Protein AF-A0A061H7A9-F1 (afdb_monomer_lite)

Radius of gyration: 24.76 Å; chains: 1; bounding box: 58×47×82 Å

Structure (mmCIF, N/CA/C/O backbone):
data_AF-A0A061H7A9-F1
#
_entry.id   AF-A0A061H7A9-F1
#
loop_
_atom_site.group_PDB
_atom_site.id
_atom_site.type_symbol
_atom_site.label_atom_id
_atom_site.label_alt_id
_atom_site.label_comp_id
_atom_site.label_asym_id
_atom_site.label_entity_id
_atom_site.label_seq_id
_atom_site.pdbx_PDB_ins_code
_atom_site.Cartn_x
_atom_site.Cartn_y
_atom_site.Cartn_z
_atom_site.occupancy
_atom_site.B_iso_or_equiv
_atom_site.auth_seq_id
_atom_site.auth_comp_id
_atom_site.auth_asym_id
_atom_site.auth_atom_id
_atom_site.pdbx_PDB_model_num
ATOM 1 N N . MET A 1 1 ? -7.014 32.266 -21.794 1.00 81.50 1 MET A N 1
ATOM 2 C CA . MET A 1 1 ? -6.934 32.954 -20.486 1.00 81.50 1 MET A CA 1
ATOM 3 C C . MET A 1 1 ? -8.207 32.748 -19.659 1.00 81.50 1 MET A C 1
ATOM 5 O O . MET A 1 1 ? -8.118 32.134 -18.607 1.00 81.50 1 MET A O 1
ATOM 9 N N . LEU A 1 2 ? -9.396 33.147 -20.135 1.00 84.12 2 LEU A N 1
ATOM 10 C CA . LEU A 1 2 ? -10.667 32.868 -19.431 1.00 84.12 2 LEU A CA 1
ATOM 11 C C . LEU A 1 2 ? -10.989 31.366 -19.319 1.00 84.12 2 LEU A C 1
ATOM 13 O O . LEU A 1 2 ? -11.301 30.883 -18.237 1.00 84.12 2 LEU A O 1
ATOM 17 N N . LEU A 1 3 ? -10.835 30.605 -20.409 1.00 80.75 3 LEU A N 1
ATOM 18 C CA . LEU A 1 3 ? -11.118 29.162 -20.416 1.00 80.75 3 LEU A CA 1
ATOM 19 C C . LEU A 1 3 ? -10.226 28.373 -19.439 1.00 80.75 3 LEU A C 1
ATOM 21 O O . LEU A 1 3 ? -10.701 27.483 -18.741 1.00 80.75 3 LEU A O 1
ATOM 25 N N . SER A 1 4 ? -8.943 28.734 -19.345 1.00 80.50 4 SER A N 1
ATOM 26 C CA . SER A 1 4 ? -8.015 28.132 -18.382 1.00 80.50 4 SER A CA 1
ATOM 27 C C . SER A 1 4 ? -8.414 28.445 -16.938 1.00 80.50 4 SER A C 1
ATOM 29 O O . SER A 1 4 ? -8.381 27.551 -16.101 1.00 80.50 4 SER A O 1
ATOM 31 N N . LEU A 1 5 ? -8.864 29.673 -16.652 1.00 93.56 5 LEU A N 1
ATOM 32 C CA . LEU A 1 5 ? -9.395 30.057 -15.337 1.00 93.56 5 LEU A CA 1
ATOM 33 C C . LEU A 1 5 ? -10.630 29.227 -14.954 1.00 93.56 5 LEU A C 1
ATOM 35 O O . LEU A 1 5 ? -10.675 28.688 -13.850 1.00 93.56 5 LEU A O 1
ATOM 39 N N . PHE A 1 6 ? -11.585 29.053 -15.874 1.00 90.06 6 PHE A N 1
ATOM 40 C CA . PHE A 1 6 ? -12.756 28.200 -15.638 1.00 90.06 6 PHE A CA 1
ATOM 41 C C . PHE A 1 6 ? -12.381 26.730 -15.430 1.00 90.06 6 PHE A C 1
ATOM 43 O O . PHE A 1 6 ? -12.929 26.087 -14.538 1.00 90.06 6 PHE A O 1
ATOM 50 N N . SER A 1 7 ? -11.411 26.208 -16.187 1.00 83.25 7 SER A N 1
ATOM 51 C CA . SER A 1 7 ? -10.918 24.838 -16.007 1.00 83.25 7 SER A CA 1
ATOM 52 C C . SER A 1 7 ? -10.292 24.627 -14.625 1.00 83.25 7 SER A C 1
ATOM 54 O O . SER A 1 7 ? -10.557 23.608 -13.990 1.00 83.25 7 SER A O 1
ATOM 56 N N . TYR A 1 8 ? -9.485 25.575 -14.136 1.00 90.00 8 TYR A N 1
ATOM 57 C CA . TYR A 1 8 ? -8.900 25.492 -12.794 1.00 90.00 8 TYR A CA 1
ATOM 58 C C . TYR A 1 8 ? -9.960 25.615 -11.696 1.00 90.00 8 TYR A C 1
ATOM 60 O O . TYR A 1 8 ? -9.934 24.842 -10.740 1.00 90.00 8 TYR A O 1
ATOM 68 N N . ALA A 1 9 ? -10.919 26.534 -11.846 1.00 92.19 9 ALA A N 1
ATOM 69 C CA . ALA A 1 9 ? -12.020 26.690 -10.898 1.00 92.19 9 ALA A CA 1
ATOM 70 C C . ALA A 1 9 ? -12.886 25.422 -10.817 1.00 92.19 9 ALA A C 1
ATOM 72 O O . ALA A 1 9 ? -13.216 24.972 -9.722 1.00 92.19 9 ALA A O 1
ATOM 73 N N . PHE A 1 10 ? -13.198 24.802 -11.960 1.00 89.50 10 PHE A N 1
ATOM 74 C CA . PHE A 1 10 ? -13.955 23.552 -12.014 1.00 89.50 10 PHE A CA 1
ATOM 75 C C . PHE A 1 10 ? -13.186 22.377 -11.396 1.00 89.50 10 PHE A C 1
ATOM 77 O O . PHE A 1 10 ? -13.758 21.600 -10.629 1.00 89.50 10 PHE A O 1
ATOM 84 N N . ALA A 1 11 ? -11.884 22.259 -11.680 1.00 84.06 11 ALA A N 1
ATOM 85 C CA . ALA A 1 11 ? -11.036 21.236 -11.075 1.00 84.06 11 ALA A CA 1
ATOM 86 C C . ALA A 1 11 ? -10.973 21.393 -9.547 1.00 84.06 11 ALA A C 1
ATOM 88 O O . ALA A 1 11 ? -11.178 20.422 -8.821 1.00 84.06 11 ALA A O 1
ATOM 89 N N . LEU A 1 12 ? -10.774 22.620 -9.052 1.00 92.75 12 LEU A N 1
ATOM 90 C CA . LEU A 1 12 ? -10.771 22.917 -7.620 1.00 92.75 12 LEU A CA 1
ATOM 91 C C . LEU A 1 12 ? -12.125 22.595 -6.974 1.00 92.75 12 LEU A C 1
ATOM 93 O O . LEU A 1 12 ? -12.163 21.921 -5.947 1.00 92.75 12 LEU A O 1
ATOM 97 N N . ALA A 1 13 ? -13.231 23.017 -7.591 1.00 88.88 13 ALA A N 1
ATOM 98 C CA . ALA A 1 13 ? -14.577 22.718 -7.107 1.00 88.88 13 ALA A CA 1
ATOM 99 C C . ALA A 1 13 ? -14.841 21.205 -7.046 1.00 88.88 13 ALA A C 1
ATOM 101 O O . ALA A 1 13 ? -15.402 20.723 -6.065 1.00 88.88 13 ALA A O 1
ATOM 102 N N . SER A 1 14 ? -14.377 20.447 -8.045 1.00 81.31 14 SER A N 1
ATOM 103 C CA . SER A 1 14 ? -14.496 18.983 -8.081 1.00 81.31 14 SER A CA 1
ATOM 104 C C . SER A 1 14 ? -13.707 18.315 -6.953 1.00 81.31 14 SER A C 1
ATOM 106 O O . SER A 1 14 ? -14.224 17.418 -6.290 1.00 81.31 14 SER A O 1
ATOM 108 N N . VAL A 1 15 ? -12.480 18.778 -6.686 1.00 89.56 15 VAL A N 1
ATOM 109 C CA . VAL A 1 15 ? -11.656 18.284 -5.569 1.00 89.56 15 VAL A CA 1
ATOM 110 C C . VAL A 1 15 ? -12.319 18.587 -4.226 1.00 89.56 15 VAL A C 1
ATOM 112 O O . VAL A 1 15 ? -12.424 17.698 -3.385 1.00 89.56 15 VAL A O 1
ATOM 115 N N . VAL A 1 16 ? -12.813 19.811 -4.028 1.00 90.50 16 VAL A N 1
ATOM 116 C CA . VAL A 1 16 ? -13.512 20.210 -2.797 1.00 90.50 16 VAL A CA 1
ATOM 117 C C . VAL A 1 16 ? -14.785 19.382 -2.597 1.00 90.50 16 VAL A C 1
ATOM 119 O O . VAL A 1 16 ? -15.000 18.850 -1.510 1.00 90.50 16 VAL A O 1
ATOM 122 N N . ALA A 1 17 ? -15.599 19.205 -3.639 1.00 86.25 17 ALA A N 1
ATOM 123 C CA . ALA A 1 17 ? -16.806 18.383 -3.577 1.00 86.25 17 ALA A CA 1
ATOM 124 C C . ALA A 1 17 ? -16.491 16.916 -3.241 1.00 86.25 17 ALA A C 1
ATOM 126 O O . ALA A 1 17 ? -17.171 16.312 -2.411 1.00 86.25 17 ALA A O 1
ATOM 127 N N . LEU A 1 18 ? -15.430 16.355 -3.829 1.00 82.25 18 LEU A N 1
ATOM 128 C CA . LEU A 1 18 ? -14.971 15.000 -3.533 1.00 82.25 18 LEU A CA 1
ATOM 129 C C . LEU A 1 18 ? -14.499 14.869 -2.079 1.00 82.25 18 LEU A C 1
ATOM 131 O O . LEU A 1 18 ? -14.865 13.905 -1.409 1.00 82.25 18 LEU A O 1
ATOM 135 N N . LEU A 1 19 ? -13.768 15.856 -1.555 1.00 88.50 19 LEU A N 1
ATOM 136 C CA . LEU A 1 19 ? -13.363 15.895 -0.146 1.00 88.50 19 LEU A CA 1
ATOM 137 C C . LEU A 1 19 ? -14.569 15.949 0.799 1.00 88.50 19 LEU A C 1
ATOM 139 O O . LEU A 1 19 ? -14.610 15.187 1.763 1.00 88.50 19 LEU A O 1
ATOM 143 N N . PHE A 1 20 ? -15.574 16.783 0.514 1.00 85.06 20 PHE A N 1
ATOM 144 C CA . PHE A 1 20 ? -16.812 16.819 1.300 1.00 85.06 20 PHE A CA 1
ATOM 145 C C . PHE A 1 20 ? -17.580 15.497 1.228 1.00 85.06 20 PHE A C 1
ATOM 147 O O . PHE A 1 20 ? -18.062 15.020 2.252 1.00 85.06 20 PHE A O 1
ATOM 154 N N . CYS A 1 21 ? -17.666 14.874 0.050 1.00 86.31 21 CYS A N 1
ATOM 155 C CA . CYS A 1 21 ? -18.302 13.568 -0.115 1.00 86.31 21 CYS A CA 1
ATOM 156 C C . CYS A 1 21 ? -17.598 12.491 0.722 1.00 86.31 21 CYS A C 1
ATOM 158 O O . CYS A 1 21 ? -18.260 11.708 1.403 1.00 86.31 21 CYS A O 1
ATOM 160 N N . VAL A 1 22 ? -16.262 12.475 0.713 1.00 84.06 22 VAL A N 1
ATOM 161 C CA . VAL A 1 22 ? -15.464 11.566 1.544 1.00 84.06 22 VAL A CA 1
ATOM 162 C C . VAL A 1 22 ? -15.680 11.867 3.028 1.00 84.06 22 VAL A C 1
ATOM 164 O O . VAL A 1 22 ? -15.940 10.943 3.790 1.00 84.06 22 VAL A O 1
ATOM 167 N N . ALA A 1 23 ? -15.649 13.134 3.445 1.00 82.88 23 ALA A N 1
ATOM 168 C CA . ALA A 1 23 ? -15.854 13.527 4.839 1.00 82.88 23 ALA A CA 1
ATOM 169 C C . ALA A 1 23 ? -17.249 13.142 5.359 1.00 82.88 23 ALA A C 1
ATOM 171 O O . ALA A 1 23 ? -17.367 12.556 6.432 1.00 82.88 23 ALA A O 1
ATOM 172 N N . LEU A 1 24 ? -18.306 13.409 4.585 1.00 79.50 24 LEU A N 1
ATOM 173 C CA . LEU A 1 24 ? -19.678 13.024 4.927 1.00 79.50 24 LEU A CA 1
ATOM 174 C C . LEU A 1 24 ? -19.861 11.505 4.923 1.00 79.50 24 LEU A C 1
ATOM 176 O O . LEU A 1 24 ? -20.530 10.968 5.804 1.00 79.50 24 LEU A O 1
ATOM 180 N N . GLY A 1 25 ? -19.251 10.808 3.961 1.00 80.38 25 GLY A N 1
ATOM 181 C CA . GLY A 1 25 ? -19.235 9.349 3.913 1.00 80.38 25 GLY A CA 1
ATOM 182 C C . GLY A 1 25 ? -18.568 8.748 5.150 1.00 80.38 25 GLY A C 1
ATOM 183 O O . GLY A 1 25 ? -19.134 7.850 5.767 1.00 80.38 25 GLY A O 1
ATOM 184 N N . LEU A 1 26 ? -17.418 9.289 5.561 1.00 81.38 26 LEU A N 1
ATOM 185 C CA . LEU A 1 26 ? -16.717 8.888 6.781 1.00 81.38 26 LEU A CA 1
ATOM 186 C C . LEU A 1 26 ? -17.537 9.201 8.037 1.00 81.38 26 LEU A C 1
ATOM 188 O O . LEU A 1 26 ? -17.645 8.344 8.904 1.00 81.38 26 LEU A O 1
ATOM 192 N N . LEU A 1 27 ? -18.181 10.369 8.114 1.00 80.25 27 LEU A N 1
ATOM 193 C CA . LEU A 1 27 ? -19.050 10.725 9.240 1.00 80.25 27 LEU A CA 1
ATOM 194 C C . LEU A 1 27 ? -20.232 9.751 9.373 1.00 80.25 27 LEU A C 1
ATOM 196 O O . LEU A 1 27 ? -20.524 9.263 10.463 1.00 80.25 27 LEU A O 1
ATOM 200 N N . ARG A 1 28 ? -20.897 9.431 8.255 1.00 75.62 28 ARG A N 1
ATOM 201 C CA . ARG A 1 28 ? -21.982 8.437 8.218 1.00 75.62 28 ARG A CA 1
ATOM 202 C C . ARG A 1 28 ? -21.488 7.042 8.570 1.00 75.62 28 ARG A C 1
ATOM 204 O O . ARG A 1 28 ? -22.194 6.308 9.257 1.00 75.62 28 ARG A O 1
ATOM 211 N N . LEU A 1 29 ? -20.287 6.689 8.121 1.00 76.00 29 LEU A N 1
ATOM 212 C CA . LEU A 1 29 ? -19.652 5.430 8.473 1.00 76.00 29 LEU A CA 1
ATOM 213 C C . LEU A 1 29 ? -19.395 5.357 9.983 1.00 76.00 29 LEU A C 1
ATOM 215 O O . LEU A 1 29 ? -19.746 4.348 10.582 1.00 76.00 29 LEU A O 1
ATOM 219 N N . CYS A 1 30 ? -18.882 6.418 10.614 1.00 78.81 30 CYS A N 1
ATOM 220 C CA . CYS A 1 30 ? -18.691 6.468 12.067 1.00 78.81 30 CYS A CA 1
ATOM 221 C C . CYS A 1 30 ? -20.015 6.279 12.821 1.00 78.81 30 CYS A C 1
ATOM 223 O O . CYS A 1 30 ? -20.107 5.371 13.642 1.00 78.81 30 CYS A O 1
ATOM 225 N N . GLN A 1 31 ? -21.070 7.022 12.459 1.00 80.12 31 GLN A N 1
ATOM 226 C CA . GLN A 1 31 ? -22.408 6.862 13.059 1.00 80.12 31 GLN A CA 1
ATOM 227 C C . GLN A 1 31 ? -22.957 5.434 12.901 1.00 80.12 31 GLN A C 1
ATOM 229 O O . GLN A 1 31 ? -23.578 4.879 13.807 1.00 80.12 31 GLN A O 1
ATOM 234 N N . PHE A 1 32 ? -22.734 4.810 11.741 1.00 77.56 32 PHE A N 1
ATOM 235 C CA . PHE A 1 32 ? -23.154 3.431 11.510 1.00 77.56 32 PHE A CA 1
ATOM 236 C C . PHE A 1 32 ? -22.377 2.440 12.386 1.00 77.56 32 PHE A C 1
ATOM 238 O O . PHE A 1 32 ? -22.971 1.515 12.946 1.00 77.56 32 PHE A O 1
ATOM 245 N N . ILE A 1 33 ? -21.061 2.630 12.511 1.00 73.62 33 ILE A N 1
ATOM 246 C CA . ILE A 1 33 ? -20.192 1.809 13.362 1.00 73.62 33 ILE A CA 1
ATOM 247 C C . ILE A 1 33 ? -20.601 1.938 14.831 1.00 73.62 33 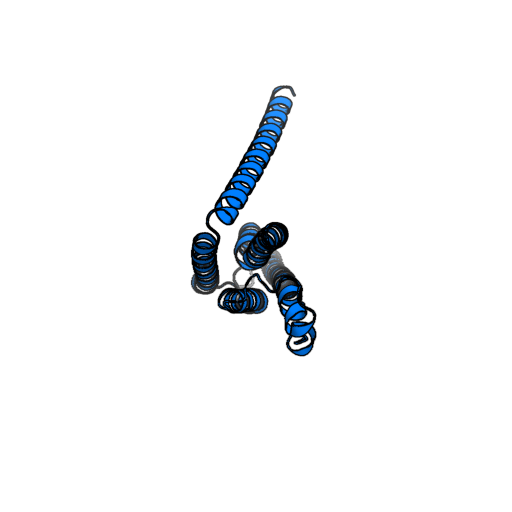ILE A C 1
ATOM 249 O O . ILE A 1 33 ? -20.619 0.931 15.539 1.00 73.62 33 ILE A O 1
ATOM 253 N N . GLU A 1 34 ? -20.965 3.144 15.259 1.00 72.69 34 GLU A N 1
ATOM 254 C CA . GLU A 1 34 ? -21.455 3.434 16.602 1.00 72.69 34 GLU A CA 1
ATOM 255 C C . GLU A 1 34 ? -22.749 2.663 16.898 1.00 72.69 34 GLU A C 1
ATOM 257 O O . GLU A 1 34 ? -22.811 1.906 17.866 1.00 72.69 34 GLU A O 1
ATOM 262 N N . ALA A 1 35 ? -23.742 2.756 16.009 1.00 81.94 35 ALA A N 1
ATOM 263 C CA . ALA A 1 35 ? -25.027 2.082 16.185 1.00 81.94 35 ALA A CA 1
ATOM 264 C C . ALA A 1 35 ? -24.947 0.544 16.059 1.00 81.94 35 ALA A C 1
ATOM 266 O O . ALA A 1 35 ? -25.760 -0.167 16.647 1.00 81.94 35 ALA A O 1
ATOM 267 N N . HIS A 1 36 ? -23.986 0.010 15.293 1.00 81.81 36 HIS A N 1
ATOM 268 C CA . HIS A 1 36 ? -23.908 -1.419 14.957 1.00 81.81 36 HIS A CA 1
ATOM 269 C C . HIS A 1 36 ? -22.507 -2.011 15.171 1.00 81.81 36 HIS A C 1
ATOM 271 O O . HIS A 1 36 ? -21.964 -2.699 14.302 1.00 81.81 36 HIS A O 1
ATOM 277 N N . SER A 1 37 ? -21.929 -1.799 16.352 1.00 73.81 37 SER A N 1
ATOM 278 C CA . SER A 1 37 ? -20.579 -2.245 16.744 1.00 73.81 37 SER A CA 1
ATOM 279 C C . SER A 1 37 ? -20.246 -3.702 16.379 1.00 73.81 37 SER A C 1
ATOM 281 O O . SER A 1 37 ? -19.204 -4.000 15.784 1.00 73.81 37 SER A O 1
ATOM 283 N N . SER A 1 38 ? -21.158 -4.629 16.678 1.00 79.06 38 SER A N 1
ATOM 284 C CA . SER A 1 38 ? -20.982 -6.061 16.410 1.00 79.06 38 SER A CA 1
ATOM 285 C C . SER A 1 38 ? -21.001 -6.393 14.912 1.00 79.06 38 SER A C 1
ATOM 287 O O . SER A 1 38 ? -20.234 -7.245 14.451 1.00 79.06 38 SER A O 1
ATOM 289 N N . GLN A 1 39 ? -21.835 -5.700 14.133 1.00 79.00 39 GLN A N 1
ATOM 290 C CA . GLN A 1 39 ? -21.922 -5.863 12.684 1.00 79.00 39 GLN A CA 1
ATOM 291 C C . GLN A 1 39 ? -20.726 -5.213 11.987 1.00 79.00 39 GLN A C 1
ATOM 293 O O . GLN A 1 39 ? -20.138 -5.832 11.100 1.00 79.00 39 GLN A O 1
ATOM 298 N N . SER A 1 40 ? -20.313 -4.028 12.439 1.00 76.62 40 SER A N 1
ATOM 299 C CA . SER A 1 40 ? -19.108 -3.341 11.973 1.00 76.62 40 SER A CA 1
ATOM 300 C C . SER A 1 40 ? -17.872 -4.223 12.136 1.00 76.62 40 SER A C 1
ATOM 302 O O . SER A 1 40 ? -17.138 -4.427 11.171 1.00 76.62 40 SER A O 1
ATOM 304 N N . ARG A 1 41 ? -17.696 -4.876 13.295 1.00 79.38 41 ARG A N 1
ATOM 305 C CA . ARG A 1 41 ? -16.591 -5.827 13.505 1.00 79.38 41 ARG A CA 1
ATOM 306 C C . ARG A 1 41 ? -16.601 -6.971 12.486 1.00 79.38 41 ARG A C 1
ATOM 308 O O . ARG A 1 41 ? -15.552 -7.326 11.951 1.00 79.38 41 ARG A O 1
ATOM 315 N N . ARG A 1 42 ? -17.771 -7.557 12.205 1.00 84.69 42 ARG A N 1
ATOM 316 C CA . ARG A 1 42 ? -17.900 -8.643 11.214 1.00 84.69 42 ARG A CA 1
ATOM 317 C C . ARG A 1 42 ? -17.577 -8.159 9.802 1.00 84.69 42 ARG A C 1
ATOM 319 O O . ARG A 1 42 ? -16.896 -8.869 9.066 1.00 84.69 42 ARG A O 1
ATOM 326 N N . ILE A 1 43 ? -18.048 -6.970 9.429 1.00 84.31 43 ILE A N 1
ATOM 327 C CA . ILE A 1 43 ? -17.764 -6.362 8.124 1.00 84.31 43 ILE A CA 1
ATOM 328 C C . ILE A 1 43 ? -16.272 -6.033 8.009 1.00 84.31 43 ILE A C 1
ATOM 330 O O . ILE A 1 43 ? -15.653 -6.418 7.023 1.00 84.31 43 ILE A O 1
ATOM 334 N N . GLY A 1 44 ? -15.672 -5.424 9.034 1.00 83.06 44 GLY A N 1
ATOM 335 C CA . GLY A 1 44 ? -14.245 -5.107 9.080 1.00 83.06 44 GLY A CA 1
ATOM 336 C C . GLY A 1 44 ? -13.364 -6.347 8.936 1.00 83.06 44 GLY A C 1
ATOM 337 O O . GLY A 1 44 ? -12.438 -6.344 8.132 1.00 83.06 44 GLY A O 1
ATOM 338 N N . LEU A 1 45 ? -13.699 -7.449 9.619 1.00 87.88 45 LEU A N 1
ATOM 339 C CA . LEU A 1 45 ? -13.003 -8.727 9.432 1.00 87.88 45 LEU A CA 1
ATOM 340 C C . LEU A 1 45 ? -13.107 -9.230 7.986 1.00 87.88 45 LEU A C 1
ATOM 342 O O . LEU A 1 45 ? -12.095 -9.607 7.404 1.00 87.88 45 LEU A O 1
ATOM 346 N N . ARG A 1 46 ? -14.304 -9.210 7.383 1.00 89.94 46 ARG A N 1
ATOM 347 C CA . ARG A 1 46 ? -14.501 -9.633 5.983 1.00 89.94 46 ARG A CA 1
ATOM 348 C C . ARG A 1 46 ? -13.702 -8.773 5.005 1.00 89.94 46 ARG A C 1
ATOM 350 O O . ARG A 1 46 ? -13.088 -9.320 4.095 1.00 89.94 46 ARG A O 1
ATOM 357 N N . LEU A 1 47 ? -13.684 -7.456 5.205 1.00 87.50 47 LEU A N 1
ATOM 358 C CA . LEU A 1 47 ? -12.915 -6.529 4.375 1.00 87.50 47 LEU A CA 1
ATOM 359 C C . LEU A 1 47 ? -11.408 -6.742 4.530 1.00 87.50 47 LEU A C 1
ATOM 361 O O . LEU A 1 47 ? -10.702 -6.722 3.527 1.00 87.50 47 LEU A O 1
ATOM 365 N N . LEU A 1 48 ? -10.927 -7.031 5.741 1.00 88.31 48 LEU A N 1
ATOM 366 C CA . LEU A 1 48 ? -9.522 -7.361 5.983 1.00 88.31 48 LEU A CA 1
ATOM 367 C C . LEU A 1 48 ? -9.112 -8.679 5.303 1.00 88.31 48 LEU A C 1
ATOM 369 O O . LEU A 1 48 ? -8.049 -8.764 4.689 1.00 88.31 48 LEU A O 1
ATOM 373 N N . TYR A 1 49 ? -9.959 -9.711 5.380 1.00 91.56 49 TYR A N 1
ATOM 374 C CA . TYR A 1 49 ? -9.736 -10.965 4.654 1.00 91.56 49 TYR A CA 1
ATOM 375 C C . TYR A 1 49 ? -9.721 -10.736 3.143 1.00 91.56 49 TYR A C 1
ATOM 377 O O . TYR A 1 49 ? -8.849 -11.266 2.453 1.00 91.56 49 TYR A O 1
ATOM 385 N N . ALA A 1 50 ? -10.650 -9.928 2.629 1.00 91.50 50 ALA A N 1
ATOM 386 C CA . ALA A 1 50 ? -10.695 -9.577 1.217 1.00 91.50 50 ALA A CA 1
ATOM 387 C C . ALA A 1 50 ? -9.433 -8.813 0.787 1.00 91.50 50 ALA A C 1
ATOM 389 O O . ALA A 1 50 ? -8.830 -9.176 -0.219 1.00 91.50 50 ALA A O 1
ATOM 390 N N . SER A 1 51 ? -8.975 -7.822 1.561 1.00 90.19 51 SER A N 1
ATOM 391 C CA . SER A 1 51 ? -7.765 -7.058 1.232 1.00 90.19 51 SER A CA 1
ATOM 392 C C . SER A 1 51 ? -6.508 -7.925 1.255 1.00 90.19 51 SER A C 1
ATOM 394 O O . SER A 1 51 ? -5.702 -7.837 0.335 1.00 90.19 51 SER A O 1
ATOM 396 N N . LEU A 1 52 ? -6.364 -8.811 2.251 1.00 92.06 52 LEU A N 1
ATOM 397 C CA . LEU A 1 52 ? -5.264 -9.782 2.303 1.00 92.06 52 LEU A CA 1
ATOM 398 C C . LEU A 1 52 ? -5.306 -10.746 1.112 1.00 92.06 52 LEU A C 1
ATOM 400 O O . LEU A 1 52 ? -4.274 -11.017 0.505 1.00 92.06 52 LEU A O 1
ATOM 404 N N . SER A 1 53 ? -6.495 -11.226 0.743 1.00 93.00 53 SER A N 1
ATOM 405 C CA . SER A 1 53 ? -6.670 -12.123 -0.406 1.00 93.00 53 SER A CA 1
ATOM 406 C C . SER A 1 53 ? -6.297 -11.435 -1.718 1.00 93.00 53 SER A C 1
ATOM 408 O O . SER A 1 53 ? -5.589 -12.020 -2.533 1.00 93.00 53 SER A O 1
ATOM 410 N N . VAL A 1 54 ? -6.709 -10.177 -1.908 1.00 91.69 54 VAL A N 1
ATOM 411 C CA . VAL A 1 54 ? -6.328 -9.383 -3.085 1.00 91.69 54 VAL A CA 1
ATOM 412 C C . VAL A 1 54 ? -4.824 -9.110 -3.094 1.00 91.69 54 VAL A C 1
ATOM 414 O O . VAL A 1 54 ? -4.203 -9.236 -4.141 1.00 91.69 54 VAL A O 1
ATOM 417 N N . GLN A 1 55 ? -4.210 -8.808 -1.948 1.00 92.56 55 GLN A N 1
ATOM 418 C CA . GLN A 1 55 ? -2.762 -8.611 -1.856 1.00 92.56 55 GLN A CA 1
ATOM 419 C C . GLN A 1 55 ? -1.985 -9.872 -2.256 1.00 92.56 55 GLN A C 1
ATOM 421 O O . GLN A 1 55 ? -1.036 -9.783 -3.033 1.00 92.56 55 GLN A O 1
ATOM 426 N N . VAL A 1 56 ? -2.403 -11.046 -1.774 1.00 93.19 56 VAL A N 1
ATOM 427 C CA . VAL A 1 56 ? -1.827 -12.332 -2.200 1.00 93.19 56 VAL A CA 1
ATOM 428 C C . VAL A 1 56 ? -2.074 -12.565 -3.692 1.00 93.19 56 VAL A C 1
ATOM 430 O O . VAL A 1 56 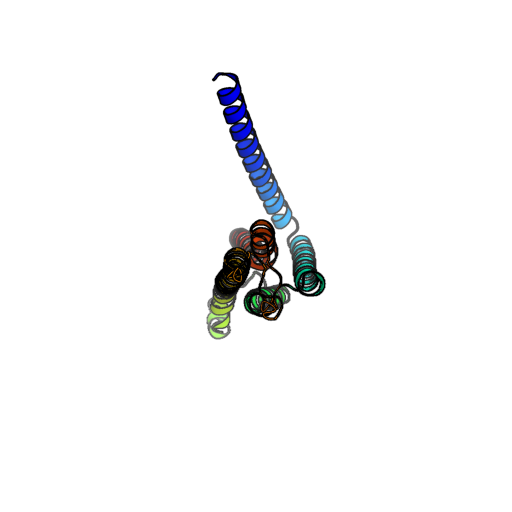? -1.154 -12.961 -4.400 1.00 93.19 56 VAL A O 1
ATOM 433 N N . GLY A 1 57 ? -3.275 -12.260 -4.189 1.00 93.81 57 GLY A N 1
ATOM 434 C CA . GLY A 1 57 ? -3.613 -12.351 -5.609 1.00 93.81 57 GLY A CA 1
ATOM 435 C C . GLY A 1 57 ? -2.700 -11.502 -6.493 1.00 93.81 57 GLY A C 1
ATOM 436 O O . GLY A 1 57 ? -2.173 -12.012 -7.472 1.00 93.81 57 GLY A O 1
ATOM 437 N N . ILE A 1 58 ? -2.438 -10.248 -6.115 1.00 91.62 58 ILE A N 1
ATOM 438 C CA . ILE A 1 58 ? -1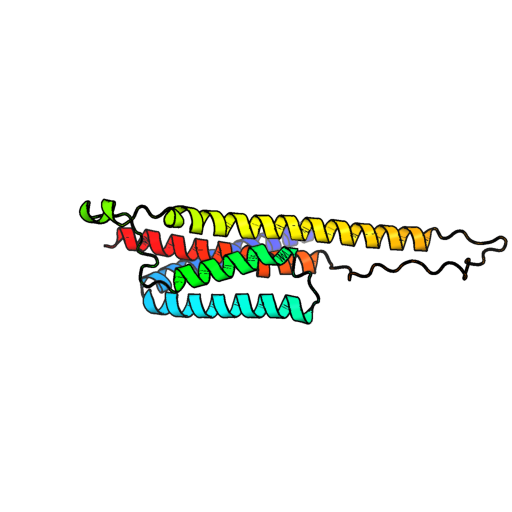.513 -9.358 -6.836 1.00 91.62 58 ILE A CA 1
ATOM 439 C C . ILE A 1 58 ? -0.098 -9.949 -6.848 1.00 91.62 58 ILE A C 1
ATOM 441 O O . ILE A 1 58 ? 0.553 -9.972 -7.888 1.00 91.62 58 ILE A O 1
ATOM 445 N N . VAL A 1 59 ? 0.379 -10.481 -5.719 1.00 92.31 59 VAL A N 1
ATOM 446 C CA . VAL A 1 59 ? 1.709 -11.109 -5.662 1.00 92.31 59 VAL A CA 1
ATOM 447 C C . VAL A 1 59 ? 1.806 -12.321 -6.592 1.00 92.31 59 VAL A C 1
ATOM 449 O O . VAL A 1 59 ? 2.805 -12.470 -7.291 1.00 92.31 59 VAL A O 1
ATOM 452 N N . VAL A 1 60 ? 0.774 -13.167 -6.626 1.00 94.19 60 VAL A N 1
ATOM 453 C CA . VAL A 1 60 ? 0.760 -14.389 -7.445 1.00 94.19 60 VAL A CA 1
ATOM 454 C C . VAL A 1 60 ? 0.581 -14.084 -8.936 1.00 94.19 60 VAL A C 1
ATOM 456 O O . VAL A 1 60 ? 1.239 -14.711 -9.761 1.00 94.19 60 VAL A O 1
ATOM 459 N N . LEU A 1 61 ? -0.293 -13.139 -9.292 1.00 94.44 61 LEU A N 1
ATOM 460 C CA . LEU A 1 61 ? -0.661 -12.862 -10.685 1.00 94.44 61 LEU A CA 1
ATOM 461 C C . LEU A 1 61 ? 0.306 -11.896 -11.378 1.00 94.44 61 LEU A C 1
ATOM 463 O O . LEU A 1 61 ? 0.673 -12.126 -12.527 1.00 94.44 61 LEU A O 1
ATOM 467 N N . ASP A 1 62 ? 0.754 -10.844 -10.688 1.00 91.75 62 ASP A N 1
ATOM 468 C CA . ASP A 1 62 ? 1.577 -9.788 -11.293 1.00 91.75 62 ASP A CA 1
ATOM 469 C C . ASP A 1 62 ? 3.085 -9.995 -11.090 1.00 91.75 62 ASP A C 1
ATOM 471 O O . ASP A 1 62 ? 3.887 -9.156 -11.503 1.00 91.75 62 ASP A O 1
ATOM 475 N N . SER A 1 63 ? 3.495 -11.124 -10.493 1.00 89.56 63 SER A N 1
ATOM 476 C CA . SER A 1 63 ? 4.902 -11.426 -10.171 1.00 89.56 63 SER A CA 1
ATOM 477 C C . SER A 1 63 ? 5.575 -10.315 -9.352 1.00 89.56 63 SER A C 1
ATOM 479 O O . SER A 1 63 ? 6.773 -10.058 -9.486 1.00 89.56 63 SER A O 1
ATOM 481 N N . VAL A 1 64 ? 4.794 -9.630 -8.509 1.00 92.56 64 VAL A N 1
ATOM 482 C CA . VAL A 1 64 ? 5.306 -8.580 -7.624 1.00 92.56 64 VAL A CA 1
ATOM 483 C C . VAL A 1 64 ? 6.250 -9.234 -6.614 1.00 92.56 64 VAL A C 1
ATOM 485 O O . VAL A 1 64 ? 5.914 -10.280 -6.052 1.00 92.56 64 VAL A O 1
ATOM 488 N N . PRO A 1 65 ? 7.427 -8.647 -6.344 1.00 93.94 65 PRO A N 1
ATOM 489 C CA . PRO A 1 65 ? 8.381 -9.210 -5.400 1.00 93.94 65 PRO A CA 1
ATOM 490 C C . PRO A 1 65 ? 7.715 -9.402 -4.030 1.00 93.94 65 PRO A C 1
ATOM 492 O O . PRO A 1 65 ? 7.268 -8.449 -3.388 1.00 93.94 65 PRO A O 1
ATOM 495 N N . LEU A 1 66 ? 7.661 -10.652 -3.565 1.00 95.56 66 LEU A N 1
ATOM 496 C CA . LEU A 1 66 ? 7.066 -10.986 -2.268 1.00 95.56 66 LEU A CA 1
ATOM 497 C C . LEU A 1 66 ? 7.882 -10.382 -1.116 1.00 95.56 66 LEU A C 1
ATOM 499 O O . LEU A 1 66 ? 7.318 -9.939 -0.118 1.00 95.56 66 LEU A O 1
ATOM 503 N N . TRP A 1 67 ? 9.210 -10.329 -1.263 1.00 96.38 67 TRP A N 1
ATOM 504 C CA . TRP A 1 67 ? 10.129 -9.952 -0.188 1.00 96.38 67 TRP A CA 1
ATOM 505 C C . TRP A 1 67 ? 9.876 -8.544 0.390 1.00 96.38 67 TRP A C 1
ATOM 507 O O . TRP A 1 67 ? 9.723 -8.434 1.608 1.00 96.38 67 TRP A O 1
ATOM 517 N N . PRO A 1 68 ? 9.730 -7.474 -0.420 1.00 96.31 68 PRO A N 1
ATOM 518 C CA . PRO A 1 68 ? 9.344 -6.154 0.081 1.00 96.31 68 PRO A CA 1
ATOM 519 C C . PRO A 1 68 ? 7.956 -6.090 0.728 1.00 96.31 68 PRO A C 1
ATOM 521 O O . PRO A 1 68 ? 7.701 -5.180 1.513 1.00 96.31 68 PRO A O 1
ATOM 524 N N . LEU A 1 69 ? 7.052 -7.020 0.407 1.00 95.69 69 LEU A N 1
ATOM 525 C CA . LEU A 1 69 ? 5.670 -7.027 0.897 1.00 95.69 69 LEU A CA 1
ATOM 526 C C . LEU A 1 69 ? 5.472 -7.854 2.173 1.00 95.69 69 LEU A C 1
ATOM 528 O O . LEU A 1 69 ? 4.467 -7.663 2.860 1.00 95.69 69 LEU A O 1
ATOM 532 N N . LEU A 1 70 ? 6.429 -8.717 2.533 1.00 95.81 70 LEU A N 1
ATOM 533 C CA . LEU A 1 70 ? 6.365 -9.537 3.749 1.00 95.81 70 LEU A CA 1
ATOM 534 C C . LEU A 1 70 ? 6.081 -8.731 5.026 1.00 95.81 70 LEU A C 1
ATOM 536 O O . LEU A 1 70 ? 5.228 -9.172 5.799 1.00 95.81 70 LEU A O 1
ATOM 540 N N . PRO A 1 71 ? 6.699 -7.553 5.268 1.00 96.75 71 PRO A N 1
ATOM 541 C CA . PRO A 1 71 ? 6.385 -6.778 6.463 1.00 96.75 71 PRO A CA 1
ATOM 542 C C . PRO A 1 71 ? 4.916 -6.331 6.490 1.00 96.75 71 PRO A C 1
ATOM 544 O O . PRO A 1 71 ? 4.262 -6.451 7.524 1.00 96.75 71 PRO A O 1
ATOM 547 N N . SER A 1 72 ? 4.358 -5.894 5.355 1.00 94.88 72 SER A N 1
ATOM 548 C CA . SER A 1 72 ? 2.946 -5.493 5.282 1.00 94.88 72 SER A CA 1
ATOM 549 C C . SER A 1 72 ? 1.997 -6.679 5.504 1.00 94.88 72 SER A C 1
ATOM 551 O O . SER A 1 72 ? 1.041 -6.578 6.274 1.00 94.88 72 SER A O 1
ATOM 553 N N . LEU A 1 73 ? 2.301 -7.841 4.914 1.00 94.56 73 LEU A N 1
ATOM 554 C CA . LEU A 1 73 ? 1.540 -9.077 5.137 1.00 94.56 73 LEU A CA 1
ATOM 555 C C . LEU A 1 73 ? 1.567 -9.507 6.611 1.00 94.56 73 LEU A C 1
ATOM 557 O O . LEU A 1 73 ? 0.529 -9.854 7.176 1.00 94.56 73 LEU A O 1
ATOM 561 N N . ALA A 1 74 ? 2.732 -9.421 7.260 1.00 94.69 74 ALA A N 1
ATOM 562 C CA . ALA A 1 74 ? 2.867 -9.688 8.688 1.00 94.69 74 ALA A CA 1
ATOM 563 C C . ALA A 1 74 ? 2.043 -8.698 9.532 1.00 94.69 74 ALA A C 1
ATOM 565 O O . ALA A 1 74 ? 1.382 -9.108 10.486 1.00 94.69 74 ALA A O 1
ATOM 566 N N . ALA A 1 75 ? 2.012 -7.414 9.158 1.00 93.38 75 ALA A N 1
ATOM 567 C CA . ALA A 1 75 ? 1.176 -6.412 9.818 1.00 93.38 75 ALA A CA 1
ATOM 568 C C . ALA A 1 75 ? -0.321 -6.739 9.690 1.00 93.38 75 ALA A C 1
ATOM 570 O O . ALA A 1 75 ? -1.054 -6.657 10.678 1.00 93.38 75 ALA A O 1
ATOM 571 N N . GLY A 1 76 ? -0.765 -7.160 8.502 1.00 91.62 76 GLY A N 1
ATOM 572 C CA . GLY A 1 76 ? -2.137 -7.603 8.260 1.00 91.62 76 GLY A CA 1
ATOM 573 C C . GLY A 1 76 ? -2.513 -8.832 9.093 1.00 91.62 76 GLY A C 1
ATOM 574 O O . GLY A 1 76 ? -3.559 -8.837 9.742 1.00 91.62 76 GLY A O 1
ATOM 575 N N . ALA A 1 77 ? -1.633 -9.835 9.166 1.00 91.81 77 ALA A N 1
ATOM 576 C CA . ALA A 1 77 ? -1.835 -11.026 9.995 1.00 91.81 77 ALA A CA 1
ATOM 577 C C . ALA A 1 77 ? -1.904 -10.691 11.495 1.00 91.81 77 ALA A C 1
ATOM 579 O O . ALA A 1 77 ? -2.775 -11.189 12.210 1.00 91.81 77 ALA A O 1
ATOM 580 N N . LEU A 1 78 ? -1.035 -9.799 11.978 1.00 89.88 78 LEU A N 1
ATOM 581 C CA . LEU A 1 78 ? -1.070 -9.320 13.362 1.00 89.88 78 LEU A CA 1
ATOM 582 C C . LEU A 1 78 ? -2.342 -8.531 13.669 1.00 89.88 78 LEU A C 1
ATOM 584 O O . LEU A 1 78 ? -2.892 -8.656 14.765 1.00 89.88 78 LEU A O 1
ATOM 588 N N . HIS A 1 79 ? -2.829 -7.740 12.713 1.00 87.69 79 HIS A N 1
ATOM 589 C CA . HIS A 1 79 ? -4.087 -7.024 12.869 1.00 87.69 79 HIS A CA 1
ATOM 590 C C . HIS A 1 79 ? -5.283 -7.982 12.914 1.00 87.69 79 HIS A C 1
ATOM 592 O O . HIS A 1 79 ? -6.148 -7.844 13.777 1.00 87.69 79 HIS A O 1
ATOM 598 N N . LEU A 1 80 ? -5.293 -9.006 12.060 1.00 89.19 80 LEU A N 1
ATOM 599 C CA . LEU A 1 80 ? -6.299 -10.065 12.073 1.00 89.19 80 LEU A CA 1
ATOM 600 C C . LEU A 1 80 ? -6.296 -10.822 13.405 1.00 89.19 80 LEU A C 1
ATOM 602 O O . LEU A 1 80 ? -7.350 -11.027 14.011 1.00 89.19 80 LEU A O 1
ATOM 606 N N . HIS A 1 81 ? -5.107 -11.157 13.915 1.00 86.94 81 HIS A N 1
ATOM 607 C CA . HIS A 1 81 ? -4.954 -11.761 15.236 1.00 86.94 81 HIS A CA 1
ATOM 608 C C . HIS A 1 81 ? -5.498 -10.849 16.339 1.00 86.94 81 HIS A C 1
ATOM 610 O O . HIS A 1 81 ? -6.208 -11.323 17.226 1.00 86.94 81 HIS A O 1
ATOM 616 N N . SER A 1 82 ? -5.252 -9.535 16.271 1.00 82.38 82 SER A N 1
ATOM 617 C CA . SER A 1 82 ? -5.787 -8.591 17.262 1.00 82.38 82 SER A CA 1
ATOM 618 C C . SER A 1 82 ? -7.313 -8.490 17.204 1.00 82.38 82 SER A C 1
ATOM 620 O O . SER A 1 82 ? -7.950 -8.469 18.252 1.00 82.38 82 SER A O 1
ATOM 622 N N . LEU A 1 83 ? -7.903 -8.486 16.005 1.00 80.50 83 LEU A N 1
ATOM 623 C CA . LEU A 1 83 ? -9.354 -8.424 15.796 1.00 80.50 83 LEU A CA 1
ATOM 624 C C . LEU A 1 83 ? -10.077 -9.728 16.156 1.00 80.50 83 LEU A C 1
ATOM 626 O O . LEU A 1 83 ? -11.269 -9.704 16.475 1.00 80.50 83 LEU A O 1
ATOM 630 N N . SER A 1 84 ? -9.383 -10.867 16.105 1.00 82.00 84 SER A N 1
ATOM 631 C CA . SER A 1 84 ? -9.944 -12.166 16.493 1.00 82.00 84 SER A CA 1
ATOM 632 C C . SER A 1 84 ? -10.198 -12.264 18.001 1.00 82.00 84 SER A C 1
ATOM 634 O O . SER A 1 84 ? -11.125 -12.950 18.435 1.00 82.00 84 SER A O 1
ATOM 636 N N . ARG A 1 85 ? -9.438 -11.519 18.815 1.00 79.31 85 ARG A N 1
ATOM 637 C CA . ARG A 1 85 ? -9.586 -11.546 20.272 1.00 79.31 85 ARG A CA 1
ATOM 638 C C . ARG A 1 85 ? -10.900 -10.881 20.700 1.00 79.31 85 ARG A C 1
ATOM 640 O O . ARG A 1 85 ? -11.234 -9.804 20.208 1.00 79.31 85 ARG A O 1
ATOM 647 N N . PRO A 1 86 ? -11.660 -11.487 21.628 1.00 68.94 86 PRO A N 1
ATOM 648 C CA . PRO A 1 86 ? -12.916 -10.916 22.113 1.00 68.94 86 PRO A CA 1
ATOM 649 C C . PRO A 1 86 ? -12.715 -9.611 22.896 1.00 68.94 86 PRO A C 1
ATOM 651 O O . PRO A 1 86 ? -13.641 -8.815 22.967 1.00 68.94 86 PRO A O 1
ATOM 654 N N . SER A 1 87 ? -11.508 -9.362 23.413 1.00 67.62 87 SER A N 1
ATOM 655 C CA . SER A 1 87 ? -11.141 -8.152 24.157 1.00 67.62 87 SER A CA 1
ATOM 656 C C . SER A 1 87 ? -10.858 -6.919 23.286 1.00 67.62 87 SER A C 1
ATOM 658 O O . SER A 1 87 ? -10.438 -5.891 23.806 1.00 67.62 87 SER A O 1
ATOM 660 N N . TRP A 1 88 ? -11.057 -6.990 21.966 1.00 59.28 88 TRP A N 1
ATOM 661 C CA . TRP A 1 88 ? -10.896 -5.845 21.067 1.00 59.28 88 TRP A CA 1
ATOM 662 C C . TRP A 1 88 ? -12.218 -5.068 20.880 1.00 59.28 88 TRP A C 1
ATOM 664 O O . TRP A 1 88 ? -13.242 -5.710 20.640 1.00 59.28 88 TRP A O 1
ATOM 674 N N . PRO A 1 89 ? -12.223 -3.715 20.913 1.00 56.41 89 PRO A N 1
ATOM 675 C CA . PRO A 1 89 ? -11.094 -2.812 21.155 1.00 56.41 89 PRO A CA 1
ATOM 676 C C . PRO A 1 89 ? -10.911 -2.454 22.646 1.00 56.41 89 PRO A C 1
ATOM 678 O O . PRO A 1 89 ? -10.168 -1.539 22.986 1.00 56.41 89 PRO A O 1
ATOM 681 N N . PHE A 1 90 ? -11.573 -3.189 23.541 1.00 49.34 90 PHE A N 1
ATOM 682 C CA . PHE A 1 90 ? -11.672 -2.934 24.979 1.00 49.34 90 PHE A CA 1
ATOM 683 C C . PHE A 1 90 ? -10.445 -3.369 25.798 1.00 49.34 90 PHE A C 1
ATOM 685 O O . PHE A 1 90 ? -10.569 -3.941 26.876 1.00 49.34 90 PHE A O 1
ATOM 692 N N . ALA A 1 91 ? -9.252 -2.997 25.341 1.00 47.97 91 ALA A N 1
ATOM 693 C CA . ALA A 1 91 ? -8.240 -2.532 26.285 1.00 47.97 91 ALA A CA 1
ATOM 694 C C . ALA A 1 91 ? -8.381 -1.007 26.444 1.00 47.97 91 ALA A C 1
ATOM 696 O O . ALA A 1 91 ? -7.392 -0.278 26.470 1.00 47.97 91 ALA A O 1
ATOM 697 N N . ALA A 1 92 ? -9.626 -0.513 26.510 1.00 45.81 92 ALA A N 1
ATOM 698 C CA . ALA A 1 92 ? -9.896 0.744 27.185 1.00 45.81 92 ALA A CA 1
ATOM 699 C C . ALA A 1 92 ? -9.277 0.613 28.580 1.00 45.81 92 ALA A C 1
ATOM 701 O O . ALA A 1 92 ? -9.318 -0.467 29.172 1.00 45.81 92 ALA A O 1
ATOM 702 N N . ALA A 1 93 ? -8.593 1.670 29.009 1.00 48.81 93 ALA A N 1
ATOM 703 C CA . ALA A 1 93 ? -7.761 1.718 30.201 1.00 48.81 93 ALA A CA 1
ATOM 704 C C . ALA A 1 93 ? -8.333 0.886 31.364 1.00 48.81 93 ALA A C 1
ATOM 706 O O . ALA A 1 93 ? -9.547 0.877 31.538 1.00 48.81 93 ALA A O 1
ATOM 707 N N . PRO A 1 94 ? -7.496 0.220 32.181 1.00 49.25 94 PRO A N 1
ATOM 708 C CA . PRO A 1 94 ? -7.969 -0.475 33.373 1.00 49.25 94 PRO A CA 1
ATOM 709 C C . PRO A 1 94 ? -8.695 0.529 34.281 1.00 49.25 94 PRO A C 1
ATOM 711 O O . PRO A 1 94 ? -8.066 1.239 35.063 1.00 49.25 94 PRO A O 1
ATOM 714 N N . THR A 1 95 ? -10.018 0.622 34.147 1.00 52.16 95 THR A N 1
ATOM 715 C CA . THR A 1 95 ? -10.870 1.527 34.926 1.00 52.16 95 THR A CA 1
ATOM 716 C C . THR A 1 95 ? -10.982 1.039 36.366 1.00 52.16 95 THR A C 1
ATOM 718 O O . THR A 1 95 ? -11.195 1.829 37.279 1.00 52.16 95 THR A O 1
ATOM 721 N N . ASN A 1 96 ? -10.709 -0.249 36.597 1.00 52.25 96 ASN A N 1
ATOM 722 C CA . ASN A 1 96 ? -10.636 -0.845 37.919 1.00 52.25 96 ASN A CA 1
ATOM 723 C C . ASN A 1 96 ? -9.188 -1.168 38.302 1.0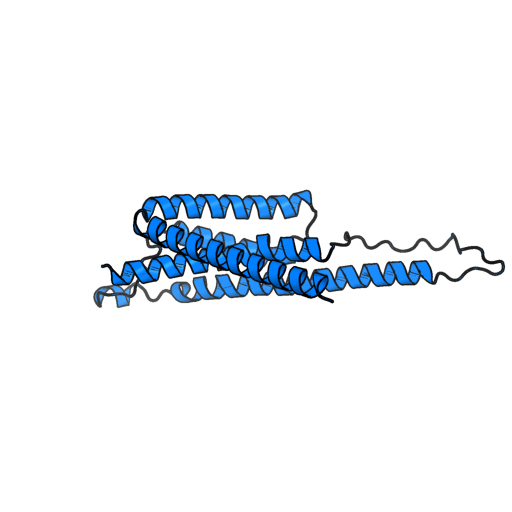0 52.25 96 ASN A C 1
ATOM 725 O O . ASN A 1 96 ? -8.511 -1.977 37.667 1.00 52.25 96 ASN A O 1
ATOM 729 N N . GLY A 1 97 ? -8.725 -0.601 39.422 1.00 57.22 97 GLY A N 1
ATOM 730 C CA . GLY A 1 97 ? -7.381 -0.816 39.977 1.00 57.22 97 GLY A CA 1
ATOM 731 C C . GLY A 1 97 ? -7.018 -2.278 40.298 1.00 57.22 97 GLY A C 1
ATOM 732 O O . GLY A 1 97 ? -5.861 -2.553 40.619 1.00 57.22 97 GLY A O 1
ATOM 733 N N . ARG A 1 98 ? -7.965 -3.221 40.178 1.00 55.12 98 ARG A N 1
ATOM 734 C CA . ARG A 1 98 ? -7.745 -4.669 40.324 1.00 55.12 98 ARG A CA 1
ATOM 735 C C . ARG A 1 98 ? -7.113 -5.336 39.093 1.00 55.12 98 ARG A C 1
ATOM 737 O O . ARG A 1 98 ? -6.325 -6.257 39.287 1.00 55.12 98 ARG A O 1
ATOM 744 N N . ASP A 1 99 ? -7.321 -4.822 37.877 1.00 53.41 99 ASP A N 1
ATOM 745 C CA . ASP A 1 99 ? -6.748 -5.418 36.648 1.00 53.41 99 ASP A CA 1
ATOM 746 C C . ASP A 1 99 ? -5.308 -4.971 36.352 1.00 53.41 99 ASP A C 1
ATOM 748 O O . ASP A 1 99 ? -4.620 -5.510 35.480 1.00 53.41 99 ASP A O 1
ATOM 752 N N . ARG A 1 100 ? -4.782 -4.043 37.160 1.00 54.91 100 ARG A N 1
ATOM 753 C CA . ARG A 1 100 ? -3.406 -3.531 37.061 1.00 54.91 100 ARG A CA 1
ATOM 754 C C . ARG A 1 100 ? -2.333 -4.614 37.255 1.00 54.91 100 ARG A C 1
ATOM 756 O O . ARG A 1 100 ? -1.193 -4.402 36.857 1.00 54.91 100 ARG A O 1
ATOM 763 N N . ARG A 1 101 ? -2.679 -5.762 37.858 1.00 54.56 101 ARG A N 1
ATOM 764 C CA . ARG A 1 101 ? -1.748 -6.879 38.119 1.00 54.56 101 ARG A CA 1
ATOM 765 C C . ARG A 1 101 ? -1.751 -7.985 37.055 1.00 54.56 101 ARG A C 1
ATOM 767 O O . ARG A 1 101 ? -0.809 -8.767 37.047 1.00 54.56 101 ARG A O 1
ATOM 774 N N . GLN A 1 102 ? -2.734 -8.041 36.149 1.00 54.25 102 GLN A N 1
ATOM 775 C CA . GLN A 1 102 ? -2.769 -9.034 35.055 1.00 54.25 102 GLN A CA 1
ATOM 776 C C . GLN A 1 102 ? -2.453 -8.444 33.665 1.00 54.25 102 GLN A C 1
ATOM 778 O O . GLN A 1 102 ? -2.144 -9.191 32.742 1.00 54.25 102 GLN A O 1
ATOM 783 N N . GLY A 1 103 ? -2.471 -7.115 33.502 1.00 48.28 103 GLY A N 1
ATOM 784 C CA . GLY A 1 103 ? -2.444 -6.463 32.183 1.00 48.28 103 GLY A CA 1
ATOM 785 C C . GLY A 1 103 ? -1.114 -5.873 31.691 1.00 48.28 103 GLY A C 1
ATOM 786 O O . GLY A 1 103 ? -1.113 -5.201 30.663 1.00 48.28 103 GLY A O 1
ATOM 787 N N . ALA A 1 104 ? 0.017 -6.081 32.370 1.00 51.62 104 ALA A N 1
ATOM 788 C CA . ALA A 1 104 ? 1.317 -5.519 31.966 1.00 51.62 104 ALA A CA 1
ATOM 789 C C . ALA A 1 104 ? 2.071 -6.399 30.949 1.00 51.62 104 ALA A C 1
ATOM 791 O O . ALA A 1 104 ? 3.295 -6.514 30.995 1.00 51.62 104 ALA A O 1
ATOM 792 N N . TRP A 1 105 ? 1.360 -7.061 30.033 1.00 62.22 105 TRP A N 1
ATOM 793 C CA . TRP A 1 105 ? 2.031 -7.784 28.958 1.00 62.22 105 TRP A CA 1
ATOM 794 C C . TRP A 1 105 ? 2.534 -6.750 27.930 1.00 62.22 105 TRP A C 1
ATOM 796 O O . TRP A 1 105 ? 1.718 -5.985 27.410 1.00 62.22 105 TRP A O 1
ATOM 806 N N . PRO A 1 106 ? 3.836 -6.715 27.579 1.00 68.62 106 PRO A N 1
ATOM 807 C CA . PRO A 1 106 ? 4.429 -5.688 26.702 1.00 68.62 106 PRO A CA 1
ATOM 808 C C . PRO A 1 106 ? 3.776 -5.589 25.310 1.00 68.62 106 PRO A C 1
ATOM 810 O O . PRO A 1 106 ? 3.945 -4.611 24.587 1.00 68.62 106 PRO A O 1
ATOM 813 N N . TRP A 1 107 ? 2.971 -6.583 24.936 1.00 70.44 107 TRP A N 1
ATOM 814 C CA . TRP A 1 107 ? 2.270 -6.656 23.659 1.00 70.44 107 TRP A CA 1
ATOM 815 C C . TRP A 1 107 ? 1.207 -5.579 23.446 1.00 70.44 107 TRP A C 1
ATOM 817 O O . TRP A 1 107 ? 0.881 -5.311 22.290 1.00 70.44 107 TRP A O 1
ATOM 827 N N . SER A 1 108 ? 0.681 -4.952 24.503 1.00 72.50 108 SER A N 1
ATOM 828 C CA . SER A 1 108 ? -0.328 -3.892 24.359 1.00 72.50 108 SER A CA 1
ATOM 829 C C . SER A 1 108 ? 0.206 -2.681 23.587 1.00 72.50 108 SER A C 1
ATOM 831 O O . SER A 1 108 ? -0.510 -2.131 22.753 1.00 72.50 108 SER A O 1
ATOM 833 N N . TRP A 1 109 ? 1.480 -2.329 23.780 1.00 73.75 109 TRP A N 1
ATOM 834 C CA . TRP A 1 109 ? 2.158 -1.234 23.073 1.00 73.75 109 TRP A CA 1
ATOM 835 C C . TRP A 1 109 ? 2.924 -1.702 21.834 1.00 73.75 109 TRP A C 1
ATOM 837 O O . TRP A 1 109 ? 3.043 -0.963 20.855 1.00 73.75 109 TRP A O 1
ATOM 847 N N . VAL A 1 110 ? 3.413 -2.945 21.834 1.00 82.12 110 VAL A N 1
ATOM 848 C CA . VAL A 1 110 ? 4.147 -3.504 20.689 1.00 82.12 110 VAL A CA 1
ATOM 849 C C . VAL A 1 110 ? 3.226 -3.727 19.489 1.00 82.12 110 VAL A C 1
ATOM 851 O O . VAL A 1 110 ? 3.580 -3.354 18.381 1.00 82.12 110 VAL A O 1
ATOM 854 N N . ALA A 1 111 ? 2.017 -4.267 19.666 1.00 80.31 111 ALA A N 1
ATOM 855 C CA . ALA A 1 111 ? 1.114 -4.510 18.536 1.00 80.31 111 ALA A CA 1
ATOM 856 C C . ALA A 1 111 ? 0.755 -3.241 17.720 1.00 80.31 111 ALA A C 1
ATOM 858 O O . ALA A 1 111 ? 0.842 -3.296 16.490 1.00 80.31 111 ALA A O 1
ATOM 859 N N . PRO A 1 112 ? 0.370 -2.096 18.331 1.00 79.94 112 PRO A N 1
ATOM 860 C CA . PRO A 1 112 ? 0.114 -0.868 17.579 1.00 79.94 112 PRO A CA 1
ATOM 861 C C . PRO A 1 112 ? 1.364 -0.295 16.928 1.00 79.94 112 PRO A C 1
ATOM 863 O O . PRO A 1 112 ? 1.314 0.060 15.753 1.00 79.94 112 PRO A O 1
ATOM 866 N N . THR A 1 113 ? 2.487 -0.251 17.640 1.00 86.75 113 THR A N 1
ATOM 867 C CA . THR A 1 113 ? 3.732 0.279 17.068 1.00 86.75 113 THR A CA 1
ATOM 868 C C . THR A 1 113 ? 4.193 -0.562 15.880 1.00 86.75 113 THR A C 1
ATOM 870 O O . THR A 1 113 ? 4.434 -0.025 14.799 1.00 86.75 113 THR A O 1
ATOM 873 N N . LEU A 1 114 ? 4.203 -1.888 16.020 1.00 89.69 114 LEU A N 1
ATOM 874 C CA . LEU A 1 114 ? 4.619 -2.804 14.962 1.00 89.69 114 LEU A CA 1
ATOM 875 C C . LEU A 1 114 ? 3.710 -2.710 13.729 1.00 89.69 114 LEU A C 1
ATOM 877 O O . LEU A 1 114 ? 4.192 -2.776 12.603 1.00 89.69 114 LEU A O 1
ATOM 881 N N . SER A 1 115 ? 2.408 -2.483 13.921 1.00 85.62 115 SER A N 1
ATOM 882 C CA . SER A 1 115 ? 1.460 -2.327 12.811 1.00 85.62 115 SER A CA 1
ATOM 883 C C . SER A 1 115 ? 1.653 -1.058 11.974 1.00 85.62 115 SER A C 1
ATOM 885 O O . SER A 1 115 ? 1.147 -1.007 10.861 1.00 85.62 115 SER A O 1
ATOM 887 N N . VAL A 1 116 ? 2.377 -0.054 12.481 1.00 88.00 116 VAL A N 1
ATOM 888 C CA . VAL A 1 116 ? 2.750 1.158 11.728 1.00 88.00 116 VAL A CA 1
ATOM 889 C C . VAL A 1 116 ? 4.155 1.016 11.148 1.00 88.00 116 VAL A C 1
ATOM 891 O O . VAL A 1 116 ? 4.391 1.341 9.985 1.00 88.00 116 VAL A O 1
ATOM 894 N N . VAL A 1 117 ? 5.086 0.478 11.939 1.00 94.69 117 VAL A N 1
ATOM 895 C CA . VAL A 1 117 ? 6.485 0.299 11.533 1.00 94.69 117 VAL A CA 1
ATOM 896 C C . VAL A 1 117 ? 6.615 -0.711 10.392 1.00 94.69 117 VAL A C 1
ATOM 898 O O . VAL A 1 117 ? 7.389 -0.481 9.468 1.00 94.69 117 VAL A O 1
ATOM 901 N N . LEU A 1 118 ? 5.852 -1.808 10.411 1.00 95.62 118 LEU A N 1
ATOM 902 C CA . LEU A 1 118 ? 5.939 -2.841 9.378 1.00 95.62 118 LEU A CA 1
ATOM 903 C C . LEU A 1 118 ? 5.478 -2.359 7.986 1.00 95.62 118 LEU A C 1
ATOM 905 O O . LEU A 1 118 ? 6.239 -2.549 7.037 1.00 95.62 118 LEU A O 1
ATOM 909 N N . PRO A 1 119 ? 4.313 -1.702 7.812 1.00 95.00 119 PRO A N 1
ATOM 910 C CA . PRO A 1 119 ? 3.959 -1.082 6.536 1.00 95.00 119 PRO A CA 1
ATOM 911 C C . PRO A 1 119 ? 4.978 -0.043 6.076 1.00 95.00 119 PRO A C 1
ATOM 913 O O . PRO A 1 119 ? 5.316 -0.005 4.898 1.00 95.00 119 PRO A O 1
ATOM 916 N N . LEU A 1 120 ? 5.530 0.759 6.992 1.00 95.75 120 LEU A N 1
ATOM 917 C CA . LEU A 1 120 ? 6.567 1.730 6.643 1.00 95.75 120 LEU A CA 1
ATOM 918 C C . LEU A 1 120 ? 7.846 1.039 6.141 1.00 95.75 120 LEU A C 1
ATOM 920 O O . LEU A 1 120 ? 8.423 1.455 5.139 1.00 95.75 120 LEU A O 1
ATOM 924 N N . ALA A 1 121 ? 8.267 -0.048 6.789 1.00 97.31 121 ALA A N 1
ATOM 925 C CA . ALA A 1 121 ? 9.383 -0.863 6.323 1.00 97.31 121 ALA A CA 1
ATOM 926 C C . ALA A 1 121 ? 9.092 -1.465 4.940 1.00 97.31 121 ALA A C 1
ATOM 928 O O . ALA A 1 121 ? 9.935 -1.378 4.050 1.00 97.31 121 ALA A O 1
ATOM 929 N N . SER A 1 122 ? 7.883 -1.996 4.727 1.00 96.88 122 SER A N 1
ATOM 930 C CA . SER A 1 122 ? 7.444 -2.514 3.426 1.00 96.88 122 SER A CA 1
ATOM 931 C C . SER A 1 122 ? 7.466 -1.437 2.341 1.00 96.88 122 SER A C 1
ATOM 933 O O . SER A 1 122 ? 7.992 -1.676 1.258 1.00 96.88 122 SER A O 1
ATOM 935 N N . HIS A 1 123 ? 6.988 -0.228 2.651 1.00 96.88 123 HIS A N 1
ATOM 936 C CA . HIS A 1 123 ? 7.066 0.931 1.766 1.00 96.88 123 HIS A CA 1
ATOM 937 C C . HIS A 1 123 ? 8.514 1.191 1.347 1.00 96.88 123 HIS A C 1
ATOM 939 O O . HIS A 1 123 ? 8.814 1.214 0.157 1.00 96.88 123 HIS A O 1
ATOM 945 N N . MET A 1 124 ? 9.412 1.364 2.321 1.00 98.06 124 MET A N 1
ATOM 946 C CA . MET A 1 124 ? 10.821 1.682 2.072 1.00 98.06 124 MET A CA 1
ATOM 947 C C . MET A 1 124 ? 11.525 0.577 1.276 1.00 98.06 124 MET A C 1
ATOM 949 O O . MET A 1 124 ? 12.319 0.858 0.381 1.00 98.06 124 MET A O 1
ATOM 953 N N . MET A 1 125 ? 11.224 -0.690 1.571 1.00 97.94 125 MET A N 1
ATOM 954 C CA . MET A 1 125 ? 11.767 -1.830 0.833 1.00 97.94 125 MET A CA 1
ATOM 955 C C . MET A 1 125 ? 11.247 -1.874 -0.604 1.00 97.94 125 MET A C 1
ATOM 957 O O . MET A 1 125 ? 12.032 -2.126 -1.518 1.00 97.94 125 MET A O 1
ATOM 961 N N . LEU A 1 126 ? 9.955 -1.616 -0.817 1.00 96.88 126 LEU A N 1
ATOM 962 C CA . LEU A 1 126 ? 9.334 -1.673 -2.138 1.00 96.88 126 LEU A CA 1
ATOM 963 C C . LEU A 1 126 ? 9.814 -0.525 -3.028 1.00 96.88 126 LEU A C 1
ATOM 965 O O . LEU A 1 126 ? 10.163 -0.761 -4.182 1.00 96.88 126 LEU A O 1
ATOM 969 N N . THR A 1 127 ? 9.905 0.698 -2.497 1.00 97.31 127 THR A N 1
ATOM 970 C CA . THR A 1 127 ? 10.441 1.842 -3.248 1.00 97.31 127 THR A CA 1
ATOM 971 C C . THR A 1 127 ? 11.923 1.666 -3.556 1.00 97.31 127 THR A C 1
ATOM 973 O O . THR A 1 127 ? 12.346 1.917 -4.684 1.00 97.31 127 THR A O 1
ATOM 976 N N . ARG A 1 128 ? 12.719 1.159 -2.603 1.00 97.81 128 ARG A N 1
ATOM 977 C CA . ARG A 1 128 ? 14.126 0.811 -2.847 1.00 97.81 128 ARG A CA 1
ATOM 978 C C . ARG A 1 128 ? 14.260 -0.244 -3.942 1.00 97.81 128 ARG A C 1
ATOM 980 O O . ARG A 1 128 ? 15.071 -0.062 -4.844 1.00 97.81 128 ARG A O 1
ATOM 987 N N . HIS A 1 129 ? 13.485 -1.323 -3.870 1.00 96.94 129 HIS A N 1
ATOM 988 C CA . HIS A 1 129 ? 13.506 -2.378 -4.880 1.00 96.94 129 HIS A CA 1
ATOM 989 C C . HIS A 1 129 ? 13.110 -1.834 -6.259 1.00 96.94 129 HIS A C 1
ATOM 991 O O . HIS A 1 129 ? 13.855 -2.019 -7.216 1.00 96.94 129 HIS A O 1
ATOM 997 N N . HIS A 1 130 ? 12.022 -1.064 -6.350 1.00 96.88 130 HIS A N 1
ATOM 998 C CA . HIS A 1 130 ? 11.609 -0.417 -7.596 1.00 96.88 130 HIS A CA 1
ATOM 999 C C . HIS A 1 130 ? 12.704 0.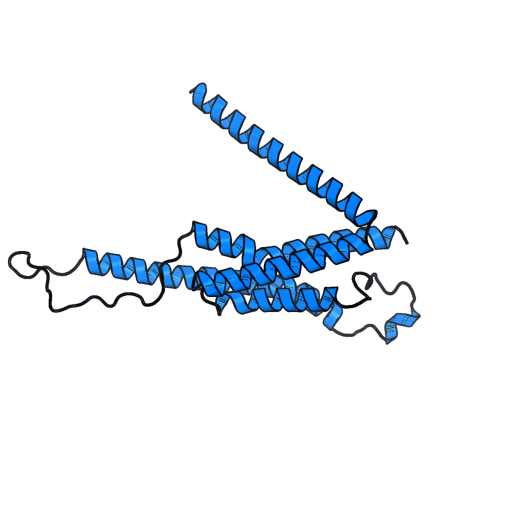488 -8.181 1.00 96.88 130 HIS A C 1
ATOM 1001 O O . HIS A 1 130 ? 12.963 0.426 -9.379 1.00 96.88 130 HIS A O 1
ATOM 1007 N N . ASN A 1 131 ? 13.387 1.285 -7.354 1.00 97.56 131 ASN A N 1
ATOM 1008 C CA . ASN A 1 131 ? 14.486 2.137 -7.813 1.00 97.56 131 ASN A CA 1
ATOM 1009 C C . ASN A 1 131 ? 15.666 1.323 -8.361 1.00 97.56 131 ASN A C 1
ATOM 1011 O O . ASN A 1 131 ? 16.240 1.702 -9.380 1.00 97.56 131 ASN A O 1
ATOM 1015 N N . LEU A 1 132 ? 16.016 0.201 -7.723 1.00 97.00 132 LEU A N 1
ATOM 1016 C CA . LEU A 1 132 ? 17.073 -0.690 -8.211 1.00 97.00 132 LEU A CA 1
ATOM 1017 C C . LEU A 1 132 ? 16.692 -1.315 -9.558 1.00 97.00 132 LEU A C 1
ATOM 1019 O O . LEU A 1 132 ? 17.480 -1.247 -10.500 1.00 97.00 132 LEU A O 1
ATOM 1023 N N . VAL A 1 133 ? 15.471 -1.841 -9.679 1.00 96.19 133 VAL A N 1
ATOM 1024 C CA . VAL A 1 133 ? 14.958 -2.425 -10.928 1.00 96.19 133 VAL A CA 1
ATOM 1025 C C . VAL A 1 133 ? 14.905 -1.376 -12.034 1.00 96.19 133 VAL A C 1
ATOM 1027 O O . VAL A 1 133 ? 15.471 -1.580 -13.106 1.00 96.19 133 VAL A O 1
ATOM 1030 N N . SER A 1 134 ? 14.323 -0.210 -11.758 1.00 96.38 134 SER A N 1
ATOM 1031 C CA . SER A 1 134 ? 14.261 0.916 -12.694 1.00 96.38 134 SER A CA 1
ATOM 1032 C C . SER A 1 134 ? 15.655 1.344 -13.161 1.00 96.38 134 SER A C 1
ATOM 1034 O O . SER A 1 134 ? 15.885 1.526 -14.356 1.00 96.38 134 SER A O 1
ATOM 1036 N N . HIS A 1 135 ? 16.633 1.402 -12.252 1.00 97.12 135 HIS A N 1
ATOM 1037 C CA . HIS A 1 135 ? 18.019 1.700 -12.605 1.00 97.12 135 HIS A CA 1
ATOM 1038 C C . HIS A 1 135 ? 18.639 0.620 -13.507 1.00 97.12 135 HIS A C 1
ATOM 1040 O O . HIS A 1 135 ? 19.301 0.955 -14.489 1.00 97.12 135 HIS A O 1
ATOM 1046 N N . THR A 1 136 ? 18.420 -0.672 -13.225 1.00 96.62 136 THR A N 1
ATOM 1047 C CA . THR A 1 136 ? 18.913 -1.761 -14.093 1.00 96.62 136 THR A CA 1
ATOM 1048 C C . THR A 1 136 ? 18.298 -1.711 -15.490 1.00 96.62 136 THR A C 1
ATOM 1050 O O . THR A 1 136 ? 19.023 -1.830 -16.477 1.00 96.62 136 THR A O 1
ATOM 1053 N N . TRP A 1 137 ? 16.998 -1.426 -15.597 1.00 96.94 137 TRP A N 1
ATOM 1054 C CA . TRP A 1 137 ? 16.313 -1.242 -16.876 1.00 96.94 137 TRP A CA 1
ATOM 1055 C C . TRP A 1 137 ? 16.783 0.004 -17.618 1.00 96.94 137 TRP A C 1
ATOM 1057 O O . TRP A 1 137 ? 16.967 -0.030 -18.836 1.00 96.94 137 TRP A O 1
ATOM 1067 N N . HIS A 1 138 ? 17.023 1.104 -16.905 1.00 96.38 138 HIS A N 1
ATOM 1068 C CA . HIS A 1 138 ? 17.565 2.309 -17.512 1.00 96.38 138 HIS A CA 1
ATOM 1069 C C . HIS A 1 138 ? 18.972 2.060 -18.066 1.00 96.38 138 HIS A C 1
ATOM 1071 O O . HIS A 1 138 ? 19.247 2.446 -19.206 1.00 96.38 138 HIS A O 1
ATOM 1077 N N . ARG A 1 139 ? 19.837 1.383 -17.302 1.00 95.38 139 ARG A N 1
ATOM 1078 C CA . ARG A 1 139 ? 21.175 0.987 -17.754 1.00 95.38 139 ARG A CA 1
ATOM 1079 C C . ARG A 1 139 ? 21.096 0.063 -18.966 1.00 95.38 139 ARG A C 1
ATOM 1081 O O . ARG A 1 139 ? 21.749 0.342 -19.961 1.00 95.38 139 ARG A O 1
ATOM 1088 N N . HIS A 1 140 ? 20.223 -0.943 -18.939 1.00 94.88 140 HIS A N 1
ATOM 1089 C CA . HIS A 1 140 ? 20.010 -1.828 -20.083 1.00 94.88 140 HIS A CA 1
ATOM 1090 C C . HIS A 1 140 ? 19.607 -1.049 -21.346 1.00 94.88 140 HIS A C 1
ATOM 1092 O O . HIS A 1 140 ? 20.211 -1.237 -22.404 1.00 94.88 140 HIS A O 1
ATOM 1098 N N . ARG A 1 141 ? 18.637 -0.129 -21.246 1.00 94.94 141 ARG A N 1
ATOM 1099 C CA . ARG A 1 141 ? 18.219 0.734 -22.366 1.00 94.94 141 ARG A CA 1
ATOM 1100 C C . ARG A 1 141 ? 19.356 1.630 -22.861 1.00 94.94 141 ARG A C 1
ATOM 1102 O O . ARG A 1 141 ? 19.500 1.823 -24.067 1.00 94.94 141 ARG A O 1
ATOM 1109 N N . TYR A 1 142 ? 20.164 2.162 -21.946 1.00 93.44 142 TYR A N 1
ATOM 1110 C CA . TYR A 1 142 ? 21.317 2.997 -22.274 1.00 93.44 142 TYR A CA 1
ATOM 1111 C C . TYR A 1 142 ? 22.399 2.210 -23.023 1.00 93.44 142 TYR A C 1
ATOM 1113 O O . TYR A 1 142 ? 22.829 2.635 -24.095 1.00 93.44 142 TYR A O 1
ATOM 1121 N N . ASP A 1 143 ? 22.779 1.042 -22.506 1.00 91.00 143 ASP A N 1
ATOM 1122 C CA . ASP A 1 143 ? 23.775 0.155 -23.111 1.00 91.00 143 ASP A CA 1
ATOM 1123 C C . ASP A 1 143 ? 23.290 -0.347 -24.479 1.00 91.00 143 ASP A C 1
ATOM 1125 O O . ASP A 1 143 ? 24.054 -0.393 -25.443 1.00 91.00 143 ASP A O 1
ATOM 1129 N N . HIS A 1 144 ? 21.988 -0.622 -24.614 1.00 88.44 144 HIS A N 1
ATOM 1130 C CA . HIS A 1 144 ? 21.375 -0.974 -25.892 1.00 88.44 144 HIS A CA 1
ATOM 1131 C C . HIS A 1 144 ? 21.422 0.179 -26.909 1.00 88.44 144 HIS A C 1
ATOM 1133 O O . HIS A 1 144 ? 21.676 -0.051 -28.092 1.00 88.44 144 HIS A O 1
ATOM 1139 N N . ALA A 1 145 ? 21.183 1.421 -26.482 1.00 90.12 145 ALA A N 1
ATOM 1140 C CA . ALA A 1 145 ? 21.232 2.586 -27.365 1.00 90.12 145 ALA A CA 1
ATOM 1141 C C . ALA A 1 145 ? 22.666 2.959 -27.779 1.00 90.12 145 ALA A C 1
ATOM 1143 O O . ALA A 1 145 ? 22.874 3.478 -28.876 1.00 90.12 145 ALA A O 1
ATOM 1144 N N . ARG A 1 146 ? 23.653 2.695 -26.911 1.00 89.12 146 ARG A N 1
ATOM 1145 C CA . ARG A 1 146 ? 25.068 3.043 -27.111 1.00 89.12 146 ARG A CA 1
ATOM 1146 C C . ARG A 1 146 ? 25.950 1.893 -27.581 1.00 89.12 146 ARG A C 1
ATOM 1148 O O . ARG A 1 146 ? 27.173 2.022 -27.522 1.00 89.12 146 ARG A O 1
ATOM 1155 N N . ARG A 1 147 ? 25.372 0.791 -28.064 1.00 85.12 147 ARG A N 1
ATOM 1156 C CA . ARG A 1 147 ? 26.182 -0.309 -28.597 1.00 85.12 147 ARG A CA 1
ATOM 1157 C C . ARG A 1 147 ? 27.151 0.205 -29.649 1.00 85.12 147 ARG A C 1
ATOM 1159 O O . ARG A 1 147 ? 26.755 0.908 -30.584 1.00 85.12 147 ARG A O 1
ATOM 1166 N N . GLN A 1 148 ? 28.422 -0.146 -29.461 1.00 82.25 148 GLN A N 1
ATOM 1167 C CA . GLN A 1 148 ? 29.460 0.174 -30.422 1.00 82.25 148 GLN A CA 1
ATOM 1168 C C . GLN A 1 148 ? 29.077 -0.470 -31.751 1.00 82.25 148 GLN A C 1
ATOM 1170 O O . GLN A 1 148 ? 28.797 -1.665 -31.833 1.00 82.25 148 GLN A O 1
ATOM 1175 N N . ARG A 1 149 ? 28.990 0.361 -32.786 1.00 85.81 149 ARG A N 1
ATOM 1176 C CA . ARG A 1 149 ? 28.810 -0.121 -34.148 1.00 85.81 149 ARG A CA 1
ATOM 1177 C C . ARG A 1 149 ? 30.192 -0.466 -34.676 1.00 85.81 149 ARG A C 1
ATOM 1179 O O . ARG A 1 149 ? 31.107 0.351 -34.572 1.00 85.81 149 ARG A O 1
ATOM 1186 N N . LEU A 1 150 ? 30.332 -1.658 -35.236 1.00 87.50 150 LEU A N 1
ATOM 1187 C CA . LEU A 1 150 ? 31.535 -2.077 -35.940 1.00 87.50 150 LEU A CA 1
ATOM 1188 C C . LEU A 1 150 ? 31.812 -1.119 -37.118 1.00 87.50 150 LEU A C 1
ATOM 1190 O O . LEU A 1 150 ? 30.883 -0.457 -37.608 1.00 87.50 150 LEU A O 1
ATOM 1194 N N . PRO A 1 151 ? 33.064 -1.038 -37.608 1.00 86.69 151 PRO A N 1
ATOM 1195 C CA . PRO A 1 151 ? 33.393 -0.299 -38.825 1.00 86.69 151 PRO A CA 1
ATOM 1196 C C . PRO A 1 151 ? 32.422 -0.668 -39.958 1.00 86.69 151 PRO A C 1
ATOM 1198 O O . PRO A 1 151 ? 32.197 -1.845 -40.234 1.00 86.69 151 PRO A O 1
ATOM 1201 N N . GLY A 1 152 ? 31.786 0.333 -40.572 1.00 90.38 152 GLY A N 1
ATOM 1202 C CA . GLY A 1 152 ? 30.689 0.121 -41.529 1.00 90.38 152 GLY A CA 1
ATOM 1203 C C . GLY A 1 152 ? 29.277 0.139 -40.923 1.00 90.38 152 GLY A C 1
ATOM 1204 O O . GLY A 1 152 ? 28.312 -0.162 -41.617 1.00 90.38 152 GLY A O 1
ATOM 1205 N N . GLY A 1 153 ? 29.126 0.504 -39.645 1.00 87.50 153 GLY A N 1
ATOM 1206 C CA . GLY A 1 153 ? 27.828 0.786 -39.022 1.00 87.50 153 GLY A CA 1
ATOM 1207 C C . GLY A 1 153 ? 27.015 -0.446 -38.613 1.00 87.50 153 GLY A C 1
ATOM 1208 O O . GLY A 1 153 ? 25.883 -0.289 -38.152 1.00 87.50 153 GLY A O 1
ATOM 1209 N N . ARG A 1 154 ? 27.574 -1.654 -38.755 1.00 84.81 154 ARG A N 1
ATOM 1210 C CA . ARG A 1 154 ? 26.926 -2.909 -38.345 1.00 84.81 154 ARG A CA 1
ATOM 1211 C C . ARG A 1 154 ? 26.912 -3.010 -36.820 1.00 84.81 154 ARG A C 1
ATOM 1213 O O . ARG A 1 154 ? 27.904 -2.681 -36.175 1.00 84.81 154 ARG A O 1
ATOM 1220 N N . LEU A 1 155 ? 25.795 -3.451 -36.243 1.00 84.38 155 LEU A N 1
ATOM 1221 C CA . LEU A 1 155 ? 25.780 -3.842 -34.835 1.00 84.38 155 LEU A CA 1
ATOM 1222 C C . LEU A 1 155 ? 26.668 -5.075 -34.656 1.00 84.38 155 LEU A C 1
ATOM 1224 O O . LEU A 1 155 ? 26.693 -5.944 -35.528 1.00 84.38 155 LEU A O 1
ATOM 1228 N N . ASP A 1 156 ? 27.378 -5.128 -33.537 1.00 83.69 156 ASP A N 1
ATOM 1229 C CA . ASP A 1 156 ? 28.038 -6.348 -33.097 1.00 83.69 156 ASP A CA 1
ATOM 1230 C C . ASP A 1 156 ? 26.959 -7.353 -32.660 1.00 83.69 156 ASP A C 1
ATOM 1232 O O . ASP A 1 156 ? 26.234 -7.110 -31.689 1.00 83.69 156 ASP A O 1
ATOM 1236 N N . TRP A 1 157 ? 26.765 -8.409 -33.454 1.00 80.25 157 TRP A N 1
ATOM 1237 C CA . TRP A 1 157 ? 25.723 -9.419 -33.227 1.00 80.25 157 TRP A CA 1
ATOM 1238 C C . TRP A 1 157 ? 26.151 -10.474 -32.206 1.00 80.25 157 TRP A C 1
ATOM 1240 O O . TRP A 1 157 ? 25.287 -11.162 -31.672 1.00 80.25 157 TRP A O 1
ATOM 1250 N N . ASP A 1 158 ? 27.449 -10.563 -31.903 1.00 84.94 158 ASP A N 1
ATOM 1251 C CA . ASP A 1 158 ? 28.004 -11.593 -31.020 1.00 84.94 158 ASP A CA 1
ATOM 1252 C C . ASP A 1 158 ? 27.835 -11.236 -29.530 1.00 84.94 158 ASP A C 1
ATOM 1254 O O . ASP A 1 158 ? 27.997 -12.084 -28.653 1.00 84.94 158 ASP A O 1
ATOM 1258 N N . VAL A 1 159 ? 27.461 -9.986 -29.225 1.00 83.06 159 VAL A N 1
ATOM 1259 C CA . VAL A 1 159 ? 27.185 -9.513 -27.862 1.00 83.06 159 VAL A CA 1
ATOM 1260 C C . VAL A 1 159 ? 25.676 -9.442 -27.630 1.00 83.06 159 VAL A C 1
ATOM 1262 O O . VAL A 1 159 ? 25.018 -8.421 -27.880 1.00 83.06 159 VAL A O 1
ATOM 1265 N N . GLU A 1 160 ? 25.112 -10.533 -27.115 1.00 84.38 160 GLU A N 1
ATOM 1266 C CA . GLU A 1 160 ? 23.750 -10.528 -26.586 1.00 84.38 160 GLU A CA 1
ATOM 1267 C C . GLU A 1 160 ? 23.709 -9.712 -25.281 1.00 84.38 160 GLU A C 1
ATOM 1269 O O . GLU A 1 160 ? 24.503 -9.950 -24.368 1.00 84.38 160 GLU A O 1
ATOM 1274 N N . PRO A 1 161 ? 22.820 -8.710 -25.167 1.00 84.31 161 PRO A N 1
ATOM 1275 C CA . PRO A 1 161 ? 22.701 -7.939 -23.941 1.00 84.31 1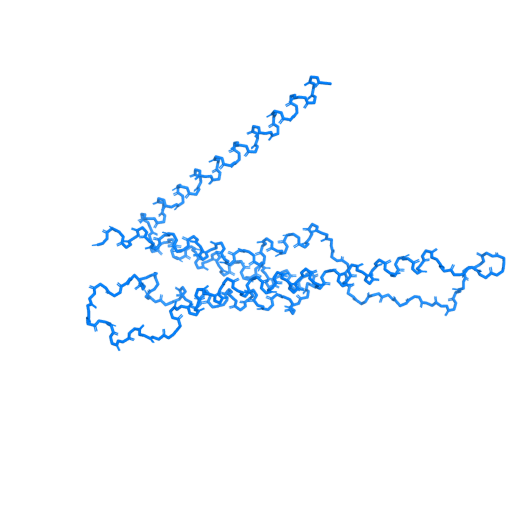61 PRO A CA 1
ATOM 1276 C C . PRO A 1 161 ? 22.144 -8.840 -22.834 1.00 84.31 161 PRO A C 1
ATOM 1278 O O . PRO A 1 161 ? 21.167 -9.560 -23.042 1.00 84.31 161 PRO A O 1
ATOM 1281 N N . GLU A 1 162 ? 22.695 -8.745 -21.629 1.00 91.44 162 GLU A N 1
ATOM 1282 C CA . GLU A 1 162 ? 22.054 -9.363 -20.472 1.00 91.44 162 GLU A CA 1
ATOM 1283 C C . GLU A 1 162 ? 20.724 -8.641 -20.197 1.00 91.44 162 GLU A C 1
ATOM 1285 O O . GLU A 1 162 ? 20.696 -7.459 -19.845 1.00 91.44 162 GLU A O 1
ATOM 1290 N N . VAL A 1 163 ? 19.606 -9.339 -20.412 1.00 94.19 163 VAL A N 1
ATOM 1291 C CA . VAL A 1 163 ? 18.268 -8.804 -20.142 1.00 94.19 163 VAL A CA 1
ATOM 1292 C C . VAL A 1 163 ? 18.001 -8.904 -18.635 1.00 94.19 163 VAL A C 1
ATOM 1294 O O . VAL A 1 163 ? 18.158 -9.991 -18.068 1.00 94.19 163 VAL A O 1
ATOM 1297 N N . PRO A 1 164 ? 17.582 -7.814 -17.960 1.00 95.06 164 PRO A N 1
ATOM 1298 C CA . PRO A 1 164 ? 17.186 -7.868 -16.560 1.00 95.06 164 PRO A CA 1
ATOM 1299 C C . PRO A 1 164 ? 16.131 -8.956 -16.328 1.00 95.06 164 PRO A C 1
ATOM 1301 O O . PRO A 1 164 ? 15.127 -9.022 -17.034 1.00 95.06 164 PRO A O 1
ATOM 1304 N N . ARG A 1 165 ? 16.353 -9.809 -15.320 1.00 93.94 165 ARG A N 1
ATOM 1305 C CA . ARG A 1 165 ? 15.450 -10.931 -14.997 1.00 93.94 165 ARG A CA 1
ATOM 1306 C C . ARG A 1 165 ? 14.092 -10.475 -14.466 1.00 93.94 165 ARG A C 1
ATOM 1308 O O . ARG A 1 165 ? 13.106 -11.192 -14.594 1.00 93.94 165 ARG A O 1
ATOM 1315 N N . GLU A 1 166 ? 14.057 -9.311 -13.826 1.00 94.25 166 GLU A N 1
ATOM 1316 C CA . GLU A 1 166 ? 12.868 -8.777 -13.169 1.00 94.25 166 GLU A CA 1
ATOM 1317 C C . GLU A 1 166 ? 12.113 -7.830 -14.102 1.00 94.25 166 GLU A C 1
ATOM 1319 O O . GLU A 1 166 ? 12.707 -6.987 -14.778 1.00 94.25 166 GLU A O 1
ATOM 1324 N N . ARG A 1 167 ? 10.783 -7.947 -14.124 1.00 93.94 167 ARG A N 1
ATOM 1325 C CA . ARG A 1 167 ? 9.907 -7.091 -14.930 1.00 93.94 167 ARG A CA 1
ATOM 1326 C C . ARG A 1 167 ? 9.961 -5.640 -14.439 1.00 93.94 167 ARG A C 1
ATOM 1328 O O . ARG A 1 167 ? 9.864 -5.376 -13.243 1.00 93.94 167 ARG A O 1
ATOM 1335 N N . GLU A 1 168 ? 10.040 -4.690 -15.371 1.00 94.38 168 GLU A N 1
ATOM 1336 C CA . GLU A 1 168 ? 9.919 -3.263 -15.057 1.00 94.38 168 GLU A CA 1
ATOM 1337 C C . GLU A 1 168 ? 8.483 -2.945 -14.606 1.00 94.38 168 GLU A C 1
ATOM 1339 O O . GLU A 1 168 ? 7.533 -3.046 -15.385 1.00 94.38 168 GLU A O 1
ATOM 1344 N N . MET A 1 169 ? 8.323 -2.573 -13.335 1.00 95.00 169 MET A N 1
ATOM 1345 C CA . MET A 1 169 ? 7.054 -2.086 -12.789 1.00 95.00 169 MET A CA 1
ATOM 1346 C C . MET A 1 169 ? 6.911 -0.592 -13.086 1.00 95.00 169 MET A C 1
ATOM 1348 O O . MET A 1 169 ? 7.844 0.174 -12.846 1.00 95.00 169 MET A O 1
ATOM 1352 N N . LYS A 1 170 ? 5.751 -0.143 -13.573 1.00 94.62 170 LYS A N 1
ATOM 1353 C CA . LYS A 1 170 ? 5.497 1.287 -13.833 1.00 94.62 170 LYS A CA 1
ATOM 1354 C C . LYS A 1 170 ? 5.262 2.053 -12.528 1.00 94.62 170 LYS A C 1
ATOM 1356 O O . LYS A 1 170 ? 4.765 1.502 -11.551 1.00 94.62 170 LYS A O 1
ATOM 1361 N N . VAL A 1 171 ? 5.512 3.365 -12.525 1.00 94.69 171 VAL A N 1
ATOM 1362 C CA . VAL A 1 171 ? 5.267 4.225 -11.344 1.00 94.69 171 VAL A CA 1
ATOM 1363 C C . VAL A 1 171 ? 3.800 4.185 -10.893 1.00 94.69 171 VAL A C 1
ATOM 1365 O O . VAL A 1 171 ? 3.522 4.154 -9.699 1.00 94.69 171 VAL A O 1
ATOM 1368 N N . VAL A 1 172 ? 2.850 4.131 -11.831 1.00 93.31 172 VAL A N 1
ATOM 1369 C CA . VAL A 1 172 ? 1.416 4.025 -11.503 1.00 93.31 172 VAL A CA 1
ATOM 1370 C C . VAL A 1 172 ? 1.096 2.690 -10.819 1.00 93.31 172 VAL A C 1
ATOM 1372 O O . VAL A 1 172 ? 0.345 2.671 -9.847 1.00 93.31 172 VAL A O 1
ATOM 1375 N N . GLU A 1 173 ? 1.708 1.591 -11.271 1.00 93.00 173 GLU A N 1
ATOM 1376 C CA . GLU A 1 173 ? 1.575 0.265 -10.650 1.00 93.00 173 GLU A CA 1
ATOM 1377 C C . GLU A 1 173 ? 2.178 0.271 -9.236 1.00 93.00 173 GLU A C 1
ATOM 1379 O O . GLU A 1 173 ? 1.540 -0.197 -8.296 1.00 93.00 173 GLU A O 1
ATOM 1384 N N . LEU A 1 174 ? 3.347 0.901 -9.048 1.00 94.88 174 LEU A N 1
ATOM 1385 C CA . LEU A 1 174 ? 3.954 1.088 -7.727 1.00 94.88 174 LEU A CA 1
ATOM 1386 C C . LEU A 1 174 ? 3.019 1.840 -6.771 1.00 94.88 174 LEU A C 1
ATOM 1388 O O . LEU A 1 174 ? 2.841 1.416 -5.632 1.00 94.88 174 LEU A O 1
ATOM 1392 N N . ILE A 1 175 ? 2.426 2.953 -7.217 1.00 94.31 175 ILE A N 1
ATOM 1393 C CA . ILE A 1 175 ? 1.498 3.747 -6.397 1.00 94.31 175 ILE A CA 1
ATOM 1394 C C . ILE A 1 175 ? 0.269 2.912 -6.027 1.00 94.31 175 ILE A C 1
ATOM 1396 O O . ILE A 1 175 ? -0.158 2.946 -4.872 1.00 94.31 175 ILE A O 1
ATOM 1400 N N . ALA A 1 176 ? -0.269 2.131 -6.969 1.00 91.88 176 ALA A N 1
ATOM 1401 C CA . ALA A 1 176 ? -1.392 1.237 -6.710 1.00 91.88 176 ALA A CA 1
ATOM 1402 C C . ALA A 1 176 ? -1.041 0.167 -5.661 1.00 91.88 176 ALA A C 1
ATOM 1404 O O . ALA A 1 176 ? -1.789 -0.011 -4.700 1.00 91.88 176 ALA A O 1
ATOM 1405 N N . VAL A 1 177 ? 0.123 -0.484 -5.780 1.00 92.62 177 VAL A N 1
ATOM 1406 C CA . VAL A 1 177 ? 0.600 -1.478 -4.802 1.00 92.62 177 VAL A CA 1
ATOM 1407 C C . VAL A 1 177 ? 0.858 -0.832 -3.439 1.00 92.62 177 VAL A C 1
ATOM 1409 O O . VAL A 1 177 ? 0.460 -1.383 -2.417 1.00 92.62 177 VAL A O 1
ATOM 1412 N N . LEU A 1 178 ? 1.469 0.353 -3.383 1.00 93.44 178 LEU A N 1
ATOM 1413 C CA . LEU A 1 178 ? 1.675 1.066 -2.120 1.00 93.44 178 LEU A CA 1
ATOM 1414 C C . LEU A 1 178 ? 0.338 1.413 -1.457 1.00 93.44 178 LEU A C 1
ATOM 1416 O O . LEU A 1 178 ? 0.136 1.117 -0.280 1.00 93.44 178 LEU A O 1
ATOM 1420 N N . GLY A 1 179 ? -0.589 2.014 -2.200 1.00 89.50 179 GLY A N 1
ATOM 1421 C CA . GLY A 1 179 ? -1.896 2.396 -1.675 1.00 89.50 179 GLY A CA 1
ATOM 1422 C C . GLY A 1 179 ? -2.696 1.192 -1.184 1.00 89.50 179 GLY A C 1
ATOM 1423 O O . GLY A 1 179 ? -3.200 1.198 -0.062 1.00 89.50 179 GLY A O 1
ATOM 1424 N N . PHE A 1 180 ? -2.774 0.140 -2.001 1.00 90.12 180 PHE A N 1
ATOM 1425 C CA . PHE A 1 180 ? -3.647 -0.996 -1.735 1.00 90.12 180 PHE A CA 1
ATOM 1426 C C . PHE A 1 180 ? -3.017 -2.060 -0.831 1.00 90.12 180 PHE A C 1
ATOM 1428 O O . PHE A 1 180 ? -3.691 -2.577 0.053 1.00 90.12 180 PHE A O 1
ATOM 1435 N N . CYS A 1 181 ? -1.740 -2.394 -1.011 1.00 91.12 181 CYS A N 1
ATOM 1436 C CA . CYS A 1 181 ? -1.089 -3.502 -0.300 1.00 91.12 181 CYS A CA 1
ATOM 1437 C C . CYS A 1 181 ? -0.311 -3.054 0.943 1.00 91.12 181 CYS A C 1
ATOM 1439 O O . CYS A 1 181 ? -0.069 -3.863 1.839 1.00 91.12 181 CYS A O 1
ATOM 1441 N N . VAL A 1 182 ? 0.121 -1.792 1.007 1.00 93.25 182 VAL A N 1
ATOM 1442 C CA . VAL A 1 182 ? 0.926 -1.287 2.130 1.00 93.25 182 VAL A CA 1
ATOM 1443 C C . VAL A 1 182 ? 0.089 -0.430 3.074 1.00 93.25 182 VAL A C 1
ATOM 1445 O O . VAL A 1 182 ? 0.087 -0.664 4.280 1.00 93.25 182 VAL A O 1
ATOM 1448 N N . TRP A 1 183 ? -0.671 0.530 2.548 1.00 92.31 183 TRP A N 1
ATOM 1449 C CA . TRP A 1 183 ? -1.359 1.521 3.382 1.00 92.31 183 TRP A CA 1
ATOM 1450 C C . TRP A 1 183 ? -2.778 1.146 3.822 1.00 92.31 183 TRP A C 1
ATOM 1452 O O . TRP A 1 183 ? -3.296 1.754 4.757 1.00 92.31 183 TRP A O 1
ATOM 1462 N N . THR A 1 184 ? -3.403 0.118 3.249 1.00 87.06 184 THR A N 1
ATOM 1463 C CA . THR A 1 184 ? -4.734 -0.335 3.697 1.00 87.06 184 THR A CA 1
ATOM 1464 C C . THR A 1 184 ? -4.743 -0.793 5.154 1.00 87.06 184 THR A C 1
ATOM 1466 O O . THR A 1 184 ? -5.647 -0.421 5.897 1.00 87.06 184 THR A O 1
ATOM 1469 N N . VAL A 1 185 ? -3.736 -1.549 5.602 1.00 86.06 185 VAL A N 1
ATOM 1470 C CA . VAL A 1 185 ? -3.637 -2.042 6.990 1.00 86.06 185 VAL A CA 1
ATOM 1471 C C . VAL A 1 185 ? -3.616 -0.903 8.025 1.00 86.06 185 VAL A C 1
ATOM 1473 O O . VAL A 1 185 ? -4.455 -0.922 8.932 1.00 86.06 185 VAL A O 1
ATOM 1476 N N . PRO A 1 186 ? -2.720 0.101 7.935 1.00 85.81 186 PRO A N 1
ATOM 1477 C CA . PRO A 1 186 ? -2.712 1.206 8.889 1.00 85.81 186 PRO A CA 1
ATOM 1478 C C . PRO A 1 186 ? -3.985 2.060 8.815 1.00 85.81 186 PRO A C 1
ATOM 1480 O O . PRO A 1 186 ? -4.446 2.510 9.862 1.00 85.81 186 PRO A O 1
ATOM 1483 N N . ILE A 1 187 ? -4.599 2.225 7.635 1.00 85.19 187 ILE A N 1
ATOM 1484 C CA . ILE A 1 187 ? -5.895 2.915 7.498 1.00 85.19 187 ILE A CA 1
ATOM 1485 C C . ILE A 1 187 ? -6.988 2.168 8.273 1.00 85.19 187 ILE A C 1
ATOM 1487 O O . ILE A 1 187 ? -7.679 2.770 9.094 1.00 85.19 187 ILE A O 1
ATOM 1491 N N . TRP A 1 188 ? -7.119 0.853 8.072 1.00 82.81 188 TRP A N 1
ATOM 1492 C CA . TRP A 1 188 ? -8.100 0.032 8.792 1.00 82.81 188 TRP A CA 1
ATOM 1493 C C . TRP A 1 188 ? -7.898 0.079 10.300 1.00 82.81 188 TRP A C 1
ATOM 1495 O O . TRP A 1 188 ? -8.859 0.197 11.063 1.00 82.81 188 TRP A O 1
ATOM 1505 N N . ARG A 1 189 ? -6.639 0.042 10.737 1.00 81.25 189 ARG A N 1
ATOM 1506 C CA . ARG A 1 189 ? -6.314 0.140 12.153 1.00 81.25 189 ARG A CA 1
ATOM 1507 C C . ARG A 1 189 ? -6.673 1.505 12.730 1.00 81.25 189 ARG A C 1
ATOM 1509 O O . ARG A 1 189 ? -7.259 1.549 13.806 1.00 81.25 189 ARG A O 1
ATOM 1516 N N . PHE A 1 190 ? -6.338 2.589 12.034 1.00 81.19 190 PHE A N 1
ATOM 1517 C CA . PHE A 1 190 ? -6.675 3.947 12.455 1.00 81.19 190 PHE A CA 1
ATOM 1518 C C . PHE A 1 190 ? -8.189 4.111 12.622 1.00 81.19 190 PHE A C 1
ATOM 1520 O O . PHE A 1 190 ? -8.640 4.528 13.686 1.00 81.19 190 PHE A O 1
ATOM 1527 N N . LEU A 1 191 ? -8.969 3.666 11.631 1.00 78.38 191 LEU A N 1
ATOM 1528 C CA . LEU A 1 191 ? -10.433 3.655 11.705 1.00 78.38 191 LEU A CA 1
ATOM 1529 C C . LEU A 1 191 ? -10.938 2.850 12.912 1.00 78.38 191 LEU A C 1
ATOM 1531 O O . LEU A 1 191 ? -11.814 3.308 13.643 1.00 78.38 191 LEU A O 1
ATOM 1535 N N . GLY A 1 192 ? -10.348 1.678 13.167 1.00 75.88 192 GLY A N 1
ATOM 1536 C CA . GLY A 1 192 ? -10.676 0.859 14.334 1.00 75.88 192 GLY A CA 1
ATOM 1537 C C . GLY A 1 192 ? -10.331 1.523 15.673 1.00 75.88 192 GLY A C 1
ATOM 1538 O O . GLY A 1 192 ? -11.064 1.350 16.644 1.00 75.88 192 GLY A O 1
ATOM 1539 N N . SER A 1 193 ? -9.241 2.291 15.741 1.00 74.44 193 SER A N 1
ATOM 1540 C CA . SER A 1 193 ? -8.844 3.042 16.937 1.00 74.44 193 SER A CA 1
ATOM 1541 C C . SER A 1 193 ? -9.743 4.250 17.200 1.00 74.44 193 SER A C 1
ATOM 1543 O O . SER A 1 193 ? -10.092 4.481 18.353 1.00 74.44 193 SER A O 1
ATOM 1545 N N . CYS A 1 194 ? -10.161 4.984 16.166 1.00 72.00 194 CYS A N 1
ATOM 1546 C CA . CYS A 1 194 ? -11.125 6.079 16.313 1.00 72.00 194 CYS A CA 1
ATOM 1547 C C . CYS A 1 194 ? -12.459 5.572 16.875 1.00 72.00 194 CYS A C 1
ATOM 1549 O O . CYS A 1 194 ? -12.937 6.103 17.874 1.00 72.00 194 CYS A O 1
ATOM 1551 N N . ALA A 1 195 ? -12.985 4.478 16.312 1.00 70.50 195 ALA A N 1
ATOM 1552 C CA . ALA A 1 195 ? -14.217 3.855 16.796 1.00 70.50 195 ALA A CA 1
ATOM 1553 C C . ALA A 1 195 ? -14.117 3.388 18.263 1.00 70.50 195 ALA A C 1
ATOM 1555 O O . ALA A 1 195 ? -15.097 3.412 19.000 1.00 70.50 195 ALA A O 1
ATOM 1556 N N . ALA A 1 196 ? -12.927 2.972 18.705 1.00 68.56 196 ALA A N 1
ATOM 1557 C CA . ALA A 1 196 ? -12.702 2.525 20.076 1.00 68.56 196 ALA A CA 1
ATOM 1558 C C . ALA A 1 196 ? -12.726 3.661 21.111 1.00 68.56 196 ALA A C 1
ATOM 1560 O O . ALA A 1 196 ? -13.208 3.458 22.225 1.00 68.56 196 ALA A O 1
ATOM 1561 N N . ILE A 1 197 ? -12.174 4.831 20.765 1.00 69.00 197 ILE A N 1
ATOM 1562 C CA . ILE A 1 197 ? -12.085 5.985 21.675 1.00 69.00 197 ILE A CA 1
ATOM 1563 C C . ILE A 1 197 ? -13.481 6.520 21.997 1.00 69.00 197 ILE A C 1
ATOM 1565 O O . ILE A 1 197 ? -13.770 6.788 23.160 1.00 69.00 197 ILE A O 1
ATOM 1569 N N . GLU A 1 198 ? -14.353 6.627 20.994 1.00 65.94 198 GLU A N 1
ATOM 1570 C CA . GLU A 1 198 ? -15.727 7.110 21.183 1.00 65.94 198 GLU A CA 1
ATOM 1571 C C . GLU A 1 198 ? -16.533 6.191 22.111 1.00 65.94 198 GLU A C 1
ATOM 1573 O O . GLU A 1 198 ? -17.218 6.673 23.011 1.00 65.94 198 GLU A O 1
ATOM 1578 N N . TRP A 1 199 ? -16.382 4.866 21.993 1.00 63.84 199 TRP A N 1
ATOM 1579 C CA . TRP A 1 199 ? -17.064 3.931 22.896 1.00 63.84 199 TRP A CA 1
ATOM 1580 C C . TRP A 1 199 ? -16.633 4.067 24.350 1.00 63.84 199 TRP A C 1
ATOM 1582 O O . TRP A 1 199 ? -17.484 4.002 25.235 1.00 63.84 199 TRP A O 1
ATOM 1592 N N . GLY A 1 200 ? -15.342 4.289 24.605 1.00 61.50 200 GLY A N 1
ATOM 1593 C CA . GLY A 1 200 ? -14.832 4.481 25.964 1.00 61.50 200 GLY A CA 1
ATOM 1594 C C . GLY A 1 200 ? -15.364 5.739 26.659 1.00 61.50 200 GLY A C 1
ATOM 1595 O O . GLY A 1 200 ? -15.263 5.829 27.876 1.00 61.50 200 GLY A O 1
ATOM 1596 N N . LEU A 1 201 ? -15.925 6.696 25.911 1.00 55.28 201 LEU A N 1
ATOM 1597 C CA . LEU A 1 201 ? -16.583 7.887 26.461 1.00 55.28 201 LEU A CA 1
ATOM 1598 C C . LEU A 1 201 ? -18.079 7.670 26.743 1.00 55.28 201 LEU A C 1
ATOM 1600 O O . LEU A 1 201 ? -18.673 8.451 27.481 1.00 55.28 201 LEU A O 1
ATOM 1604 N N . SER A 1 202 ? -18.687 6.641 26.145 1.00 53.06 202 SER A N 1
ATOM 1605 C CA . SER A 1 202 ? -20.125 6.348 26.258 1.00 53.06 202 SER A CA 1
ATOM 1606 C C . SER A 1 202 ? -20.496 5.387 27.398 1.00 53.06 202 SER A C 1
ATOM 1608 O O . SER A 1 202 ? -21.677 5.261 27.719 1.00 53.06 202 SER A O 1
ATOM 1610 N N . SER A 1 203 ? -19.506 4.707 27.990 1.00 50.75 203 SER A N 1
ATOM 1611 C CA . SER A 1 203 ? -19.652 3.756 29.106 1.00 50.75 203 SER A CA 1
ATOM 1612 C C . SER A 1 203 ? -19.226 4.361 30.435 1.00 50.75 203 SER A C 1
ATOM 1614 O O . SER A 1 203 ? -19.950 4.155 31.431 1.00 50.75 203 SER A O 1
#

Foldseek 3Di:
DVVVVVVVVVVVVVVVVVVVVVVVVLVVVLVVCLVCVPVVLVVLLVVLVVLLVVLVVCCVPVVQDVVLLVLLNVLSVLVNVQSVDPCPPPVPDCPDPVCVVVPPDVCVVVSLVSSVVSLVSSLVSSVVVLVVLVVVVVVLVVCVVPQDQDVVRHGPPVDDGDDDPDDNDDPVNSVVCSVRRRCPRVVSVVSSVVSVVVVSVVD

pLDDT: mean 83.71, std 13.01, range [45.81, 98.06]

InterPro domains:
  IPR007277 Svp26/Tex261 [PF04148] (1-90)
  IPR007277 Svp26/Tex261 [PTHR13144] (2-195)

Organism: NCBI:txid1277687

Secondary structure (DSSP, 8-state):
-HHHHHHHHHHHHHHHHHHHHHHHHHHHHHHHHHHTHHHHHHHHHHHHHHHHHHHHHHHHHS---HHHHHHHHHHHHHHHHHHHSTTSS------STTGGGT---THHHHHHHHHHHHHHHHHHHHHHHHHHHHHHHHHHHHHHHTPPBPTTS-B-SS------SS----HHHHHHHIIIIISHHHHHHHHHHHHHHHHHHH-

Sequence (203 aa):
MLLSLFSYAFALASVVALLFCVALGLLRLCQFIEAHSSQSRRIGLRLLYASLSVQVGIVVLDSVPLWPLLPSLAAGALHLHSLSRPSWPFAAAPTNGRDRRQGAWPWSWVAPTLSVVLPLASHMMLTRHHNLVSHTWHRHRYDHARRQRLPGGRLDWDVEPEVPREREMKVVELIAVLGFCVWTVPIWRFLGSCAAIEWGLSS